Protein AF-A0A7C0UZA3-F1 (afdb_monomer)

Structure (mmCIF, N/CA/C/O backbone):
data_AF-A0A7C0UZA3-F1
#
_entry.id   AF-A0A7C0UZA3-F1
#
loop_
_atom_site.group_PDB
_atom_site.id
_atom_site.type_symbol
_atom_site.label_atom_id
_atom_site.label_alt_id
_atom_site.label_comp_id
_atom_site.label_asym_id
_atom_site.label_entity_id
_atom_site.label_seq_id
_atom_site.pdbx_PDB_ins_code
_atom_site.Cartn_x
_atom_site.Cartn_y
_atom_site.Cartn_z
_atom_site.occupancy
_atom_site.B_iso_or_equiv
_atom_site.auth_seq_id
_atom_site.auth_comp_id
_atom_site.auth_asym_id
_atom_site.auth_atom_id
_atom_site.pdbx_PDB_model_num
ATOM 1 N N . ILE A 1 1 ? 1.874 -9.473 -6.130 1.00 53.47 1 ILE A N 1
ATOM 2 C CA . ILE A 1 1 ? 1.482 -10.649 -5.320 1.00 53.47 1 ILE A CA 1
ATOM 3 C C . ILE A 1 1 ? 2.625 -11.653 -5.364 1.00 53.47 1 ILE A C 1
ATOM 5 O O . ILE A 1 1 ? 3.131 -11.903 -6.454 1.00 53.47 1 ILE A O 1
ATOM 9 N N . LYS A 1 2 ? 3.086 -12.173 -4.221 1.00 56.72 2 LYS A N 1
ATOM 10 C CA . LYS A 1 2 ? 4.100 -13.238 -4.177 1.00 56.72 2 LYS A CA 1
ATOM 11 C C . LYS A 1 2 ? 3.790 -14.227 -3.054 1.00 56.72 2 LYS A C 1
ATOM 13 O O . LYS A 1 2 ? 3.437 -13.775 -1.970 1.00 56.72 2 LYS A O 1
ATOM 18 N N . ILE A 1 3 ? 3.938 -15.521 -3.346 1.00 66.81 3 ILE A N 1
ATOM 19 C CA . ILE A 1 3 ? 3.692 -16.644 -2.428 1.00 66.81 3 ILE A CA 1
ATOM 20 C C . ILE A 1 3 ? 4.967 -16.923 -1.608 1.00 66.81 3 ILE A C 1
ATOM 22 O O . ILE A 1 3 ? 6.083 -16.814 -2.128 1.00 66.81 3 ILE A O 1
ATOM 26 N N . ALA A 1 4 ? 4.810 -17.186 -0.310 1.00 55.47 4 ALA A N 1
ATOM 27 C CA . ALA A 1 4 ? 5.821 -16.959 0.727 1.00 55.47 4 ALA A CA 1
ATOM 28 C C . ALA A 1 4 ? 7.028 -17.920 0.798 1.00 55.47 4 ALA A C 1
ATOM 30 O O . ALA A 1 4 ? 7.924 -17.673 1.609 1.00 55.47 4 ALA A O 1
ATOM 31 N N . GLU A 1 5 ? 7.125 -18.959 -0.037 1.00 52.09 5 GLU A N 1
ATOM 32 C CA . GLU A 1 5 ? 7.991 -20.118 0.252 1.00 52.09 5 GLU A CA 1
ATOM 33 C C . GLU A 1 5 ? 9.486 -19.805 0.478 1.00 52.09 5 GLU A C 1
ATOM 35 O O . GLU A 1 5 ? 10.128 -20.514 1.247 1.00 52.09 5 GLU A O 1
ATOM 40 N N . LYS A 1 6 ? 10.050 -18.714 -0.077 1.00 57.66 6 LYS A N 1
ATOM 41 C CA . LYS A 1 6 ? 11.369 -18.162 0.328 1.00 57.66 6 LYS A CA 1
ATOM 42 C C . LYS A 1 6 ? 11.451 -16.639 0.151 1.00 57.66 6 LYS A C 1
ATOM 44 O O . LYS A 1 6 ? 12.064 -16.129 -0.792 1.00 57.66 6 LYS A O 1
ATOM 49 N N . LEU A 1 7 ? 10.850 -15.882 1.068 1.00 67.38 7 LEU A N 1
ATOM 50 C CA . LEU A 1 7 ? 10.979 -14.418 1.100 1.00 67.38 7 LEU A CA 1
ATOM 51 C C . LEU A 1 7 ? 12.311 -13.992 1.731 1.00 67.38 7 LEU A C 1
ATOM 53 O O . LEU A 1 7 ? 12.457 -14.013 2.950 1.00 67.38 7 LEU A O 1
ATOM 57 N N . ASN A 1 8 ? 13.265 -13.567 0.902 1.00 76.31 8 ASN A N 1
ATOM 58 C CA . ASN A 1 8 ? 14.488 -12.907 1.364 1.00 76.31 8 ASN A CA 1
ATOM 59 C C . ASN A 1 8 ? 14.328 -11.377 1.318 1.00 76.31 8 ASN A C 1
ATOM 61 O O . ASN A 1 8 ? 13.628 -10.834 0.465 1.00 76.31 8 ASN A O 1
ATOM 65 N N . ASP A 1 9 ? 15.037 -10.679 2.190 1.00 79.12 9 ASP A N 1
ATOM 66 C CA . ASP A 1 9 ? 15.079 -9.225 2.359 1.00 79.12 9 ASP A CA 1
ATOM 67 C C . ASP A 1 9 ? 15.146 -8.44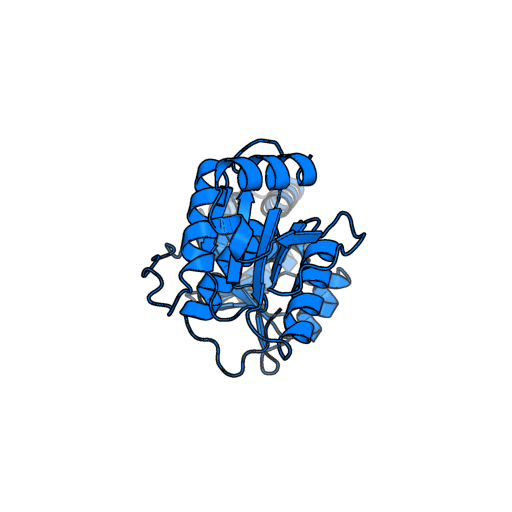9 1.049 1.00 79.12 9 ASP A C 1
ATOM 69 O O . ASP A 1 9 ? 14.410 -7.493 0.820 1.00 79.12 9 ASP A O 1
ATOM 73 N N . ARG A 1 10 ? 16.034 -8.899 0.161 1.00 78.62 10 ARG A N 1
ATOM 74 C CA . ARG A 1 10 ? 16.275 -8.267 -1.133 1.00 78.62 10 ARG A CA 1
ATOM 75 C C . ARG A 1 10 ? 15.032 -8.272 -2.017 1.00 78.62 10 ARG A C 1
ATOM 77 O O . ARG A 1 10 ? 14.777 -7.308 -2.725 1.00 78.62 10 ARG A O 1
ATOM 84 N N . LEU A 1 11 ? 14.272 -9.360 -1.983 1.00 82.19 11 LEU A N 1
ATOM 85 C CA . LEU A 1 11 ? 13.064 -9.511 -2.779 1.00 82.19 11 LEU A CA 1
ATOM 86 C C . LEU A 1 11 ? 11.942 -8.596 -2.272 1.00 82.19 11 LEU A C 1
ATOM 88 O O . LEU A 1 11 ? 11.205 -8.045 -3.083 1.00 82.19 11 LEU A O 1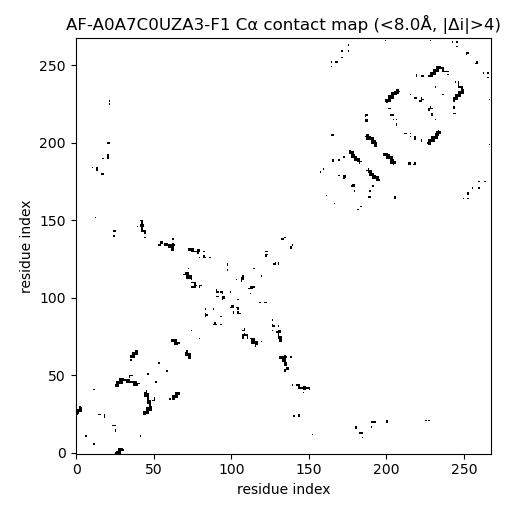
ATOM 92 N N . LEU A 1 12 ? 11.837 -8.416 -0.954 1.00 83.75 12 LEU A N 1
ATOM 93 C CA . LEU A 1 12 ? 10.883 -7.485 -0.347 1.00 83.75 12 LEU A CA 1
ATOM 94 C C . LEU A 1 12 ? 11.192 -6.042 -0.759 1.00 83.75 12 LEU A C 1
ATOM 96 O O . LEU A 1 12 ? 10.306 -5.313 -1.196 1.00 83.75 12 LEU A O 1
ATOM 100 N N . GLU A 1 13 ? 12.468 -5.661 -0.716 1.00 82.88 13 GLU A N 1
ATOM 101 C CA . GLU A 1 13 ? 12.924 -4.347 -1.174 1.00 82.88 13 GLU A CA 1
ATOM 102 C C . GLU A 1 13 ? 12.698 -4.128 -2.678 1.00 82.88 13 GLU A C 1
ATOM 104 O O . GLU A 1 13 ? 12.219 -3.069 -3.087 1.00 82.88 13 GLU A O 1
ATOM 109 N N . GLU A 1 14 ? 12.981 -5.125 -3.522 1.00 86.12 14 GLU A N 1
ATOM 110 C CA . GLU A 1 14 ? 12.675 -5.051 -4.958 1.00 86.12 14 GLU A CA 1
ATOM 111 C C . GLU A 1 14 ? 11.165 -4.907 -5.207 1.00 86.12 14 GLU A C 1
ATOM 113 O O . GLU A 1 14 ? 10.762 -4.083 -6.028 1.00 86.12 14 GLU A O 1
ATOM 118 N N . LEU A 1 15 ? 10.318 -5.622 -4.460 1.00 87.50 15 LEU A N 1
ATOM 119 C CA . LEU A 1 15 ? 8.865 -5.517 -4.586 1.00 87.50 15 LEU A CA 1
ATOM 120 C C . LEU A 1 15 ? 8.344 -4.130 -4.178 1.00 87.50 15 LEU A C 1
ATOM 122 O O . LEU A 1 15 ? 7.492 -3.580 -4.877 1.00 87.50 15 LEU A O 1
ATOM 126 N N . LYS A 1 16 ? 8.884 -3.522 -3.113 1.00 85.81 16 LYS A N 1
ATOM 127 C CA . LYS A 1 16 ? 8.581 -2.125 -2.748 1.00 85.81 16 LYS A CA 1
ATOM 128 C C . LYS A 1 16 ? 8.984 -1.153 -3.859 1.00 85.81 16 LYS A C 1
ATOM 130 O O . LYS A 1 16 ? 8.190 -0.294 -4.237 1.00 85.81 16 LYS A O 1
ATOM 135 N N . LYS A 1 17 ? 10.193 -1.306 -4.417 1.00 86.62 17 LYS A N 1
ATOM 136 C CA . LYS A 1 17 ? 10.704 -0.469 -5.521 1.00 86.62 17 LYS A CA 1
ATOM 137 C C . LYS A 1 17 ? 9.807 -0.562 -6.757 1.00 86.62 17 LYS A C 1
ATOM 139 O O . LYS A 1 17 ? 9.410 0.469 -7.295 1.00 86.62 17 LYS A O 1
ATOM 144 N N . VAL A 1 18 ? 9.440 -1.778 -7.163 1.00 89.56 18 VAL A N 1
ATOM 145 C CA . VAL A 1 18 ? 8.515 -2.027 -8.280 1.00 89.56 18 VAL A CA 1
ATOM 146 C C . VAL A 1 18 ? 7.151 -1.408 -8.009 1.00 89.56 18 VAL A C 1
ATOM 148 O O . VAL A 1 18 ? 6.635 -0.686 -8.854 1.00 89.56 18 VAL A O 1
ATOM 151 N N . SER A 1 19 ? 6.595 -1.628 -6.819 1.00 89.06 19 SER A N 1
ATOM 152 C CA . SER A 1 19 ? 5.280 -1.093 -6.454 1.00 89.06 19 SER A CA 1
ATOM 153 C C . SER A 1 19 ? 5.270 0.437 -6.470 1.00 89.06 19 SER A C 1
ATOM 155 O O . SER A 1 19 ? 4.321 1.034 -6.958 1.00 89.06 19 SER A O 1
ATOM 157 N N . ASN A 1 20 ? 6.361 1.084 -6.048 1.00 85.81 20 ASN A N 1
ATOM 158 C CA . ASN A 1 20 ? 6.512 2.537 -6.139 1.00 85.81 20 ASN A CA 1
ATOM 159 C C . ASN A 1 20 ? 6.574 3.055 -7.591 1.00 85.81 20 ASN A C 1
ATOM 161 O O . ASN A 1 20 ? 6.005 4.103 -7.903 1.00 85.81 20 ASN A O 1
ATOM 165 N N . VAL A 1 21 ? 7.260 2.337 -8.490 1.00 89.00 21 VAL A N 1
ATOM 166 C CA . VAL A 1 21 ? 7.286 2.686 -9.923 1.00 89.00 21 VAL A CA 1
ATOM 167 C C . VAL A 1 21 ? 5.900 2.528 -10.536 1.00 89.00 21 VAL A C 1
ATOM 169 O O . VAL A 1 21 ? 5.434 3.433 -11.218 1.00 89.00 21 VAL A O 1
ATOM 172 N N . LEU A 1 22 ? 5.248 1.400 -10.263 1.00 89.38 22 LEU A N 1
ATOM 173 C CA . LEU A 1 22 ? 3.964 1.019 -10.850 1.00 89.38 22 LEU A CA 1
ATOM 174 C C . LEU A 1 22 ? 2.752 1.647 -10.154 1.00 89.38 22 LEU A C 1
ATOM 176 O O . LEU A 1 22 ? 1.633 1.440 -10.602 1.00 89.38 22 LEU A O 1
ATOM 180 N N . GLU A 1 23 ? 2.973 2.398 -9.073 1.00 86.06 23 GLU A N 1
ATOM 181 C CA . GLU A 1 23 ? 1.928 2.996 -8.227 1.00 86.06 23 GLU A CA 1
ATOM 182 C C . GLU A 1 23 ? 0.965 1.959 -7.617 1.00 86.06 23 GLU A C 1
ATOM 184 O O . GLU A 1 23 ? -0.171 2.266 -7.258 1.00 86.06 23 GLU A O 1
ATOM 189 N N . GLY A 1 24 ? 1.449 0.724 -7.466 1.00 87.50 24 GLY A N 1
ATOM 190 C CA . GLY A 1 24 ? 0.705 -0.405 -6.921 1.00 87.50 24 GLY A CA 1
ATOM 191 C C . GLY A 1 24 ? 0.873 -0.583 -5.411 1.00 87.50 24 GLY A C 1
ATOM 192 O O . GLY A 1 24 ? 1.746 0.013 -4.777 1.00 87.50 24 GLY A O 1
ATOM 193 N N . LEU A 1 25 ? 0.046 -1.460 -4.840 1.00 88.94 25 LEU A N 1
ATOM 194 C CA . LEU A 1 25 ? 0.138 -1.901 -3.449 1.00 88.94 25 LEU A CA 1
ATOM 195 C C . LEU A 1 25 ? 1.136 -3.071 -3.323 1.00 88.94 25 LEU A C 1
ATOM 197 O O . LEU A 1 25 ? 0.872 -4.152 -3.861 1.00 88.94 25 LEU A O 1
ATOM 201 N N . PRO A 1 26 ? 2.270 -2.908 -2.611 1.00 88.38 26 PRO A N 1
ATOM 202 C CA . PRO A 1 26 ? 3.134 -4.036 -2.285 1.00 88.38 26 PRO A CA 1
ATOM 203 C C . PRO A 1 26 ? 2.433 -4.942 -1.263 1.00 88.38 26 PRO A C 1
ATOM 205 O O . PRO A 1 26 ? 2.208 -4.525 -0.132 1.00 88.38 26 PRO A O 1
ATOM 208 N N . LEU A 1 27 ? 2.124 -6.186 -1.639 1.00 90.44 27 LEU A N 1
ATOM 209 C CA . LEU A 1 27 ? 1.480 -7.171 -0.760 1.00 90.44 27 LEU A CA 1
ATOM 210 C C . LEU A 1 27 ? 2.069 -8.575 -0.935 1.00 90.44 27 LEU A C 1
ATOM 212 O O . LEU A 1 27 ? 2.517 -8.946 -2.031 1.00 90.44 27 LEU A O 1
ATOM 216 N N . ILE A 1 28 ? 2.040 -9.354 0.143 1.00 91.19 28 ILE A N 1
ATOM 217 C CA . ILE A 1 28 ? 2.525 -10.737 0.203 1.00 91.19 28 ILE A CA 1
ATOM 218 C C . ILE A 1 28 ? 1.352 -11.650 0.542 1.00 91.19 28 ILE A C 1
ATOM 220 O O . ILE A 1 28 ? 0.565 -11.322 1.428 1.00 91.19 28 ILE A O 1
ATOM 224 N N . ILE A 1 29 ? 1.266 -12.786 -0.156 1.00 91.81 29 ILE A N 1
ATOM 225 C CA . ILE A 1 29 ? 0.266 -13.815 0.122 1.00 91.81 29 ILE A CA 1
ATOM 226 C C . ILE A 1 29 ? 0.940 -15.029 0.747 1.00 91.81 29 ILE A C 1
ATOM 228 O O . ILE A 1 29 ? 1.934 -15.535 0.224 1.00 91.81 29 ILE A O 1
ATOM 232 N N . GLU A 1 30 ? 0.404 -15.483 1.872 1.00 89.94 30 GLU A N 1
ATOM 233 C CA . GLU A 1 30 ? 0.891 -16.649 2.606 1.00 89.94 30 GLU A CA 1
ATOM 234 C C . GLU A 1 30 ? -0.298 -17.512 3.037 1.00 89.94 30 GLU A C 1
ATOM 236 O O . GLU A 1 30 ? -1.265 -17.005 3.597 1.00 89.94 30 GLU A O 1
ATOM 241 N N . GLU A 1 31 ? -0.255 -18.807 2.719 1.00 86.62 31 GLU A N 1
ATOM 242 C CA . GLU A 1 31 ? -1.416 -19.700 2.850 1.00 86.62 31 GLU A CA 1
ATOM 243 C C . GLU A 1 31 ? -1.762 -20.021 4.310 1.00 86.62 31 GLU A C 1
ATOM 245 O O . GLU A 1 31 ? -2.936 -20.100 4.655 1.00 86.62 31 GLU A O 1
ATOM 250 N N . ASN A 1 32 ? -0.753 -20.137 5.178 1.00 86.31 32 ASN A N 1
ATOM 251 C CA . ASN A 1 32 ? -0.905 -20.581 6.569 1.00 86.31 32 ASN A CA 1
ATOM 252 C C . ASN A 1 32 ? -1.148 -19.433 7.568 1.00 86.31 32 ASN A C 1
ATOM 254 O O . ASN A 1 32 ? -0.810 -19.562 8.744 1.00 86.31 32 ASN A O 1
ATOM 258 N N . LEU A 1 33 ? -1.673 -18.293 7.111 1.00 90.19 33 LEU A N 1
ATOM 259 C CA . LEU A 1 33 ? -2.040 -17.177 7.987 1.00 90.19 33 LEU A CA 1
ATOM 260 C C . LEU A 1 33 ? -3.514 -17.244 8.377 1.00 90.19 33 LEU A C 1
ATOM 262 O O . LEU A 1 33 ? -4.346 -17.708 7.594 1.00 90.19 33 LEU A O 1
ATOM 266 N N . GLU A 1 34 ? -3.830 -16.732 9.565 1.00 91.75 34 GLU A N 1
ATOM 267 C CA . GLU A 1 34 ? -5.212 -16.573 10.014 1.00 91.75 34 GLU A CA 1
ATOM 268 C C . GLU A 1 34 ? -5.989 -15.655 9.058 1.00 91.75 34 GLU A C 1
ATOM 270 O O . GLU A 1 34 ? -5.459 -14.672 8.533 1.00 91.75 34 GLU A O 1
ATOM 275 N N . GLU A 1 35 ? -7.246 -16.014 8.795 1.00 93.25 35 GLU A N 1
ATOM 276 C CA . GLU A 1 35 ? -8.157 -15.188 8.003 1.00 93.25 35 GLU A CA 1
ATOM 277 C C . GLU A 1 35 ? -8.468 -13.877 8.733 1.00 93.25 35 GLU A C 1
ATOM 279 O O . GLU A 1 35 ? -8.504 -13.829 9.958 1.00 93.25 35 GLU A O 1
ATOM 284 N N . ASP A 1 36 ? -8.681 -12.811 7.962 1.00 93.62 36 ASP A N 1
ATOM 285 C CA . ASP A 1 36 ? -9.109 -11.483 8.423 1.00 93.62 36 ASP A CA 1
ATOM 286 C C . ASP A 1 36 ? -8.068 -10.713 9.255 1.00 93.62 36 ASP A C 1
ATOM 288 O O . ASP A 1 36 ? -8.322 -9.592 9.695 1.00 93.62 36 ASP A O 1
ATOM 292 N N . ILE A 1 37 ? -6.855 -11.260 9.403 1.00 94.69 37 ILE A N 1
ATOM 293 C CA . ILE A 1 37 ? -5.745 -10.626 10.119 1.00 94.69 37 ILE A CA 1
ATOM 294 C C . ILE A 1 37 ? -4.607 -10.278 9.159 1.00 94.69 37 ILE A C 1
ATOM 296 O O . ILE A 1 37 ? -4.049 -11.126 8.461 1.00 94.69 37 ILE A O 1
ATOM 300 N N . ILE A 1 38 ? -4.202 -9.007 9.173 1.00 94.94 38 ILE A N 1
ATOM 301 C CA . ILE A 1 38 ? -3.080 -8.505 8.379 1.00 94.94 38 ILE A CA 1
ATOM 302 C C . ILE A 1 38 ? -1.790 -8.537 9.199 1.00 94.94 38 ILE A C 1
ATOM 304 O O . ILE A 1 38 ? -1.605 -7.816 10.180 1.00 94.94 38 ILE A O 1
ATOM 308 N N . TYR A 1 39 ? -0.836 -9.341 8.760 1.00 91.69 39 TYR A N 1
ATOM 309 C CA . TYR A 1 39 ? 0.498 -9.399 9.337 1.00 91.69 39 TYR A CA 1
ATOM 310 C C . TYR A 1 39 ? 1.400 -8.359 8.666 1.00 91.69 39 TYR A C 1
ATOM 312 O O . TYR A 1 39 ? 1.125 -7.865 7.572 1.00 91.69 39 TYR A O 1
ATOM 320 N N . SER A 1 40 ? 2.512 -8.020 9.315 1.00 86.50 40 SER A N 1
ATOM 321 C CA . SER A 1 40 ? 3.515 -7.118 8.751 1.00 86.50 40 SER A CA 1
ATOM 322 C C . SER A 1 40 ? 4.861 -7.815 8.659 1.00 86.50 40 SER A C 1
ATOM 324 O O . SER A 1 40 ? 5.383 -8.325 9.652 1.00 86.50 40 SER A O 1
ATOM 326 N N . LYS A 1 41 ? 5.456 -7.798 7.467 1.00 83.88 41 LYS A N 1
ATOM 327 C CA . LYS A 1 41 ? 6.822 -8.265 7.237 1.00 83.88 41 LYS A CA 1
ATOM 328 C C . LYS A 1 41 ? 7.602 -7.175 6.535 1.00 83.88 41 LYS A C 1
ATOM 330 O O . LYS A 1 41 ? 7.384 -6.891 5.361 1.00 83.88 41 LYS A O 1
ATOM 335 N N . ARG A 1 42 ? 8.532 -6.571 7.269 1.00 79.12 42 ARG A N 1
ATOM 336 C CA . ARG A 1 42 ? 9.366 -5.466 6.793 1.00 79.12 42 ARG A CA 1
ATOM 337 C C . ARG A 1 42 ? 8.575 -4.321 6.163 1.00 79.12 42 ARG A C 1
ATOM 339 O O . ARG A 1 42 ? 8.814 -3.938 5.014 1.00 79.12 42 ARG A O 1
ATOM 346 N N . GLY A 1 43 ? 7.578 -3.824 6.880 1.00 79.75 43 GLY A N 1
ATOM 347 C CA . GLY A 1 43 ? 6.768 -2.707 6.408 1.00 79.75 43 GLY A CA 1
ATOM 348 C C . GLY A 1 43 ? 5.731 -3.069 5.335 1.00 79.75 43 GLY A C 1
ATOM 349 O O . GLY A 1 43 ? 5.040 -2.176 4.854 1.00 79.75 43 GLY A O 1
ATOM 350 N N . MET A 1 44 ? 5.617 -4.345 4.941 1.00 86.31 44 MET A N 1
ATOM 351 C CA . MET A 1 44 ? 4.657 -4.814 3.938 1.00 86.31 44 MET A CA 1
ATOM 352 C C . MET A 1 44 ? 3.527 -5.635 4.566 1.00 86.31 44 MET A C 1
ATOM 354 O O . MET A 1 44 ? 3.823 -6.490 5.408 1.00 86.31 44 MET A O 1
ATOM 358 N N . PRO A 1 45 ? 2.269 -5.440 4.128 1.00 91.31 45 PRO A N 1
ATOM 359 C CA . PRO A 1 45 ? 1.158 -6.288 4.532 1.00 91.31 45 PRO A CA 1
ATOM 360 C C . PRO A 1 45 ? 1.342 -7.715 3.997 1.00 91.31 45 PRO A C 1
ATOM 362 O O . PRO A 1 45 ? 1.650 -7.928 2.817 1.00 91.31 45 PRO A O 1
ATOM 365 N N . VAL A 1 46 ? 1.143 -8.683 4.885 1.00 92.38 46 VAL A N 1
ATOM 366 C CA . VAL A 1 46 ? 1.104 -10.118 4.600 1.00 92.38 46 VAL A CA 1
ATOM 367 C C . VAL A 1 46 ? -0.258 -10.635 5.032 1.00 92.38 46 VAL A C 1
ATOM 369 O O . VAL A 1 46 ? -0.675 -10.392 6.161 1.00 92.38 46 VAL A O 1
ATOM 372 N N . LEU A 1 47 ? -0.957 -11.314 4.135 1.00 94.62 47 LEU A N 1
ATOM 373 C CA . LEU A 1 47 ? -2.286 -11.857 4.393 1.00 94.62 47 LEU A CA 1
ATOM 374 C C . LEU A 1 47 ? -2.491 -13.142 3.590 1.00 94.62 47 LEU A C 1
ATOM 376 O O . LEU A 1 47 ? -1.731 -13.422 2.665 1.00 94.62 47 LEU A O 1
ATOM 380 N N . ASN A 1 48 ? -3.502 -13.934 3.926 1.00 94.25 48 ASN A N 1
ATOM 381 C CA . ASN A 1 48 ? -3.863 -15.087 3.105 1.00 94.25 48 ASN A CA 1
ATOM 382 C C . ASN A 1 48 ? -4.748 -14.683 1.912 1.00 94.25 48 ASN A C 1
ATOM 384 O O . ASN A 1 48 ? -5.246 -13.557 1.826 1.00 94.25 48 ASN A O 1
ATOM 388 N N . ILE A 1 49 ? -4.937 -15.610 0.969 1.00 94.31 49 ILE A N 1
ATOM 389 C CA . ILE A 1 49 ? -5.705 -15.344 -0.255 1.00 94.31 49 ILE A CA 1
ATOM 390 C C . ILE A 1 49 ? -7.173 -15.007 0.035 1.00 94.31 49 ILE A C 1
ATOM 392 O O . ILE A 1 49 ? -7.713 -14.091 -0.575 1.00 94.31 49 ILE A O 1
ATOM 396 N N . LYS A 1 50 ? -7.791 -15.663 1.023 1.00 95.44 50 LYS A N 1
ATOM 397 C CA . LYS A 1 50 ? -9.191 -15.423 1.401 1.00 95.44 50 LYS A CA 1
ATOM 398 C C . LYS A 1 50 ? -9.402 -14.010 1.942 1.00 95.44 50 LYS A C 1
ATOM 400 O O . LYS A 1 50 ? -10.357 -13.343 1.571 1.00 95.44 50 LYS A O 1
ATOM 405 N N . THR A 1 51 ? -8.470 -13.512 2.750 1.00 95.56 51 THR A N 1
ATOM 406 C CA . THR A 1 51 ? -8.504 -12.133 3.260 1.00 95.56 51 THR A CA 1
ATOM 407 C C . THR A 1 51 ? -8.370 -11.125 2.118 1.00 95.56 51 THR A C 1
ATOM 409 O O . THR A 1 51 ? -9.021 -10.083 2.132 1.00 95.56 51 THR A O 1
ATOM 412 N N . LEU A 1 52 ? -7.570 -11.438 1.088 1.00 95.38 52 LEU A N 1
ATOM 413 C CA . LEU A 1 52 ? -7.465 -10.592 -0.103 1.00 95.38 52 LEU A CA 1
ATOM 414 C C . LEU A 1 52 ? -8.782 -10.581 -0.887 1.00 95.38 52 LEU A C 1
ATOM 416 O O . LEU A 1 52 ? -9.205 -9.521 -1.336 1.00 95.38 52 LEU A O 1
ATOM 420 N N . GLU A 1 53 ? -9.429 -11.736 -1.049 1.00 95.44 53 GLU A N 1
ATOM 421 C CA . GLU A 1 53 ? -10.732 -11.836 -1.715 1.00 95.44 53 GLU A CA 1
ATOM 422 C C . GLU A 1 53 ? -11.801 -11.011 -0.995 1.00 95.44 53 GLU A C 1
ATOM 424 O O . GLU A 1 53 ? -12.520 -10.260 -1.650 1.00 95.44 53 GLU A O 1
ATOM 429 N N . LYS A 1 54 ? -11.865 -11.095 0.337 1.00 95.81 54 LYS A N 1
ATOM 430 C CA . LYS A 1 54 ? -12.777 -10.288 1.161 1.00 95.81 54 LYS A CA 1
ATOM 431 C C . LYS A 1 54 ? -12.504 -8.789 1.005 1.00 95.81 54 LYS A C 1
ATOM 433 O O . LYS A 1 54 ? -13.431 -8.016 0.790 1.00 95.81 54 LYS A O 1
ATOM 438 N N . ALA A 1 55 ? -11.229 -8.386 1.005 1.00 95.25 55 ALA A N 1
ATOM 439 C CA . ALA A 1 55 ? -10.827 -6.994 0.781 1.00 95.25 55 ALA A CA 1
ATOM 440 C C . ALA A 1 55 ? -11.170 -6.480 -0.630 1.00 95.25 55 ALA A C 1
ATOM 442 O O . ALA A 1 55 ? -11.467 -5.301 -0.796 1.00 95.25 55 ALA A O 1
ATOM 443 N N . LEU A 1 56 ? -11.110 -7.344 -1.651 1.00 94.56 56 LEU A N 1
ATOM 444 C CA . LEU A 1 56 ? -11.496 -7.014 -3.030 1.00 94.56 56 LEU A CA 1
ATOM 445 C C . LEU A 1 56 ? -13.013 -6.914 -3.211 1.00 94.56 56 LEU A C 1
ATOM 447 O O . LEU A 1 56 ? -13.470 -6.170 -4.073 1.00 94.56 56 LEU A O 1
ATOM 451 N N . LYS A 1 57 ? -13.776 -7.682 -2.429 1.00 95.62 57 LYS A N 1
ATOM 452 C CA . LYS A 1 57 ? -15.243 -7.638 -2.395 1.00 95.62 57 LYS A CA 1
ATOM 453 C C . LYS A 1 57 ? -15.792 -6.523 -1.505 1.00 95.62 57 LYS A C 1
ATOM 455 O O . LYS A 1 57 ? -17.004 -6.346 -1.486 1.00 95.62 57 LYS A O 1
ATOM 460 N N . GLU A 1 58 ? -14.917 -5.818 -0.786 1.00 91.19 58 GLU A N 1
ATOM 461 C CA . GLU A 1 58 ? -15.285 -4.801 0.203 1.00 91.19 58 GLU A CA 1
ATOM 462 C C . GLU A 1 58 ? -16.296 -5.348 1.223 1.00 91.19 58 GLU A C 1
ATOM 464 O O . GLU A 1 58 ? -17.292 -4.706 1.552 1.00 91.19 58 GLU A O 1
ATOM 469 N N . GLU A 1 59 ? -16.053 -6.573 1.705 1.00 92.69 59 GLU A N 1
ATOM 470 C CA . GLU A 1 59 ? -16.860 -7.146 2.782 1.00 92.69 59 GLU A CA 1
ATOM 471 C C . GLU A 1 59 ? -16.773 -6.268 4.037 1.00 92.69 59 GLU A C 1
ATOM 473 O O . GLU A 1 59 ? -15.723 -5.697 4.346 1.00 92.69 59 GLU A O 1
ATOM 478 N N . ASP A 1 60 ? -17.883 -6.173 4.771 1.00 92.69 60 ASP A N 1
ATOM 479 C CA . ASP A 1 60 ? -18.013 -5.313 5.947 1.00 92.69 60 ASP A CA 1
ATOM 480 C C . ASP A 1 60 ? -17.271 -5.898 7.162 1.00 92.69 60 ASP A C 1
ATOM 482 O O . ASP A 1 60 ? -17.857 -6.402 8.119 1.00 92.69 60 ASP A O 1
ATOM 486 N N . LEU A 1 61 ? -15.942 -5.879 7.088 1.00 93.75 61 LEU A N 1
ATOM 487 C CA . LEU A 1 61 ? -15.031 -6.421 8.087 1.00 93.75 61 LEU A CA 1
ATOM 488 C C . LEU A 1 61 ? -14.108 -5.315 8.592 1.00 93.75 61 LEU A C 1
ATOM 490 O O . LEU A 1 61 ? -13.624 -4.510 7.796 1.00 93.75 61 LEU A O 1
ATOM 494 N N . PRO A 1 62 ? -13.811 -5.253 9.898 1.00 95.75 62 PRO A N 1
ATOM 495 C CA . PRO A 1 62 ? -12.834 -4.304 10.405 1.00 95.75 62 PRO A CA 1
ATOM 496 C C . PRO A 1 62 ? -11.420 -4.677 9.934 1.00 95.75 62 PRO A C 1
ATOM 498 O O . PRO A 1 62 ? -11.062 -5.849 9.826 1.00 95.75 62 PRO A O 1
ATOM 501 N N . LEU A 1 63 ? -10.572 -3.677 9.704 1.00 96.62 63 LEU A N 1
ATOM 502 C CA . LEU A 1 63 ? -9.163 -3.885 9.387 1.00 96.62 63 LEU A CA 1
ATOM 503 C C . LEU A 1 63 ? -8.385 -4.255 10.660 1.00 96.62 63 LEU A C 1
ATOM 505 O O . LEU A 1 63 ? -8.011 -3.391 11.462 1.00 96.62 63 LEU A O 1
ATOM 509 N N . ILE A 1 64 ? -8.103 -5.546 10.824 1.00 96.25 64 ILE A N 1
ATOM 510 C CA . ILE A 1 64 ? -7.322 -6.094 11.939 1.00 96.25 64 ILE A CA 1
ATOM 511 C C . ILE A 1 64 ? -5.882 -6.331 11.486 1.00 96.25 64 ILE A C 1
ATOM 513 O O . ILE A 1 64 ? -5.637 -6.869 10.409 1.00 96.25 64 ILE A O 1
ATOM 517 N N . TYR A 1 65 ? -4.900 -5.940 12.299 1.00 94.69 65 TYR A N 1
ATOM 518 C CA . TYR A 1 65 ? -3.493 -6.145 11.969 1.00 94.69 65 TYR A CA 1
ATOM 519 C C . TYR A 1 65 ? -2.602 -6.416 13.183 1.00 94.69 65 TYR A C 1
ATOM 521 O O . TYR A 1 65 ? -2.887 -6.016 14.313 1.00 94.69 65 TYR A O 1
ATOM 529 N N . ILE A 1 66 ? -1.465 -7.066 12.937 1.00 91.69 66 ILE A N 1
ATOM 530 C CA . ILE A 1 66 ? -0.448 -7.358 13.951 1.00 91.69 66 ILE A CA 1
ATOM 531 C C . ILE A 1 66 ? 0.692 -6.345 13.868 1.00 91.69 66 ILE A C 1
ATOM 533 O O . ILE A 1 66 ? 1.260 -6.074 12.809 1.00 91.69 66 ILE A O 1
ATOM 537 N N . SER A 1 67 ? 1.066 -5.803 15.025 1.00 86.00 67 SER A N 1
ATOM 538 C CA . SER A 1 67 ? 2.206 -4.899 15.181 1.00 86.00 67 SER A CA 1
ATOM 539 C C . SER A 1 67 ? 2.975 -5.228 16.463 1.00 86.00 67 SER A C 1
ATOM 541 O O . SER A 1 67 ? 2.555 -6.053 17.275 1.00 86.00 67 SER A O 1
ATOM 543 N N . LYS A 1 68 ? 4.123 -4.571 16.672 1.00 78.56 68 LYS A N 1
ATOM 544 C CA . LYS A 1 68 ? 4.882 -4.664 17.928 1.00 78.56 68 LYS A CA 1
ATOM 545 C C . LYS A 1 68 ? 3.936 -4.361 19.103 1.00 78.56 68 LYS A C 1
ATOM 547 O O . LYS A 1 68 ? 3.410 -3.253 19.191 1.00 78.56 68 LYS A O 1
ATOM 552 N N . GLY A 1 69 ? 3.697 -5.349 19.964 1.00 79.62 69 GLY A N 1
ATOM 553 C CA . GLY A 1 69 ? 2.815 -5.235 21.133 1.00 79.62 69 GLY A CA 1
ATOM 554 C C . GLY A 1 69 ? 1.458 -5.942 21.029 1.00 79.62 69 GLY A C 1
ATOM 555 O O . GLY A 1 69 ? 0.746 -5.951 22.026 1.00 79.62 69 GLY A O 1
ATOM 556 N N . GLY A 1 70 ? 1.107 -6.553 19.890 1.00 89.81 70 GLY A N 1
ATOM 557 C CA . GLY A 1 70 ? -0.064 -7.434 19.791 1.00 89.81 70 GLY A CA 1
ATOM 558 C C . GLY A 1 70 ? -0.921 -7.228 18.542 1.00 89.81 70 GLY A C 1
ATOM 559 O O . GLY A 1 70 ? -0.449 -6.723 17.519 1.00 89.81 70 GLY A O 1
ATOM 560 N N . VAL A 1 71 ? -2.183 -7.650 18.652 1.00 93.75 71 VAL A N 1
ATOM 561 C CA . VAL A 1 71 ? -3.210 -7.530 17.610 1.00 93.75 71 VAL A CA 1
ATOM 562 C C . VAL A 1 71 ? -4.026 -6.260 17.839 1.00 93.75 71 VAL A C 1
ATOM 564 O O . VAL A 1 71 ? -4.491 -6.002 18.955 1.00 93.75 71 VAL A O 1
ATOM 567 N N . TYR A 1 72 ? -4.197 -5.482 16.776 1.00 95.06 72 TYR A N 1
ATOM 568 C CA . TYR A 1 72 ? -4.877 -4.197 16.794 1.00 95.06 72 TYR A CA 1
ATOM 569 C C . TYR A 1 72 ? -5.998 -4.154 15.761 1.00 95.06 72 TYR A C 1
ATOM 571 O O . TYR A 1 72 ? -5.876 -4.727 14.682 1.00 95.06 72 TYR A O 1
ATOM 579 N N . VAL A 1 73 ? -7.056 -3.419 16.080 1.00 96.88 73 VAL A N 1
ATOM 580 C CA . VAL A 1 73 ? -8.126 -3.051 15.154 1.00 96.88 73 VAL A CA 1
ATOM 581 C C . VAL A 1 73 ? -7.916 -1.595 14.762 1.00 96.88 73 VAL A C 1
ATOM 583 O O . VAL A 1 73 ? -7.784 -0.722 15.630 1.00 96.88 73 VAL A O 1
ATOM 586 N N . LYS A 1 74 ? -7.827 -1.331 13.457 1.00 96.25 74 LYS A N 1
ATOM 587 C CA . LYS A 1 74 ? -7.599 0.014 12.930 1.00 96.25 74 LYS A CA 1
ATOM 588 C C . LYS A 1 74 ? -8.809 0.894 13.242 1.00 96.25 74 LYS A C 1
ATOM 590 O O . LYS A 1 74 ? -9.932 0.579 12.864 1.00 96.25 74 LYS A O 1
ATOM 595 N N . ILE A 1 75 ? -8.563 2.023 13.898 1.00 97.25 75 ILE A N 1
ATOM 596 C CA . ILE A 1 75 ? -9.602 3.025 14.164 1.00 97.25 75 ILE A CA 1
ATOM 597 C C . ILE A 1 75 ? -9.681 3.982 12.978 1.00 97.25 75 ILE A C 1
ATOM 599 O O . ILE A 1 75 ? -8.635 4.412 12.466 1.00 97.25 75 ILE A O 1
ATOM 603 N N . ASN A 1 76 ? -10.905 4.333 12.585 1.00 97.19 76 ASN A N 1
ATOM 604 C CA . ASN A 1 76 ? -11.181 5.458 11.708 1.00 97.19 76 ASN A CA 1
ATOM 605 C C . ASN A 1 76 ? -11.259 6.738 12.569 1.00 97.19 76 ASN A C 1
ATOM 607 O O . ASN A 1 76 ? -12.205 6.899 13.343 1.00 97.19 76 ASN A O 1
ATOM 611 N N . PRO A 1 77 ? -10.271 7.650 12.486 1.00 96.62 77 PRO A N 1
ATOM 612 C CA . PRO A 1 77 ? -10.182 8.786 13.408 1.00 96.62 77 PRO A CA 1
ATOM 613 C C . PRO A 1 77 ? -11.354 9.760 13.269 1.00 96.62 77 PRO A C 1
ATOM 615 O O . PRO A 1 77 ? -11.810 10.333 14.257 1.00 96.62 77 PRO A O 1
ATOM 618 N N . GLN A 1 78 ? -11.853 9.912 12.040 1.00 96.94 78 GLN A N 1
ATOM 619 C CA . GLN A 1 78 ? -12.965 10.795 11.721 1.00 96.94 78 GLN A CA 1
ATOM 620 C C . GLN A 1 78 ? -14.265 10.257 12.328 1.00 96.94 78 GLN A C 1
ATOM 622 O O . GLN A 1 78 ? -14.911 10.960 13.100 1.00 96.94 78 GLN A O 1
ATOM 627 N N . ARG A 1 79 ? -14.586 8.981 12.079 1.00 97.50 79 ARG A N 1
ATOM 628 C CA . ARG A 1 79 ? -15.771 8.317 12.646 1.00 97.50 79 ARG A CA 1
ATOM 629 C C . ARG A 1 79 ? -15.726 8.246 14.166 1.00 97.50 79 ARG A C 1
ATOM 631 O O . ARG A 1 79 ? -16.725 8.501 14.828 1.00 97.50 79 ARG A O 1
ATOM 638 N N . PHE A 1 80 ? -14.553 7.967 14.735 1.00 97.81 80 PHE A N 1
ATOM 639 C CA . PHE A 1 80 ? -14.352 7.988 16.182 1.00 97.81 80 PHE A CA 1
ATOM 640 C C . PHE A 1 80 ? -14.718 9.350 16.785 1.00 97.81 80 PHE A C 1
ATOM 642 O O . PHE A 1 80 ? -15.414 9.411 17.800 1.00 97.81 80 PHE A O 1
ATOM 649 N N . LYS A 1 81 ? -14.254 10.442 16.161 1.00 97.44 81 LYS A N 1
ATOM 650 C CA . LYS A 1 81 ? -14.562 11.806 16.597 1.00 97.44 81 LYS A CA 1
ATOM 651 C C . LYS A 1 81 ? -16.054 12.100 16.502 1.00 97.44 81 LYS A C 1
ATOM 653 O O . LYS A 1 81 ? -16.638 12.557 17.480 1.00 97.44 81 LYS A O 1
ATOM 658 N N . GLU A 1 82 ? -16.645 11.814 15.344 1.00 97.56 82 GLU A N 1
ATOM 659 C CA . GLU A 1 82 ? -18.066 12.029 15.065 1.00 97.56 82 GLU A CA 1
ATOM 660 C C . GLU A 1 82 ? -18.931 11.310 16.101 1.00 97.56 82 GLU A C 1
ATOM 662 O O . GLU A 1 82 ? -19.705 11.956 16.801 1.00 97.56 82 GLU A O 1
ATOM 667 N N . LYS A 1 83 ? -18.715 10.007 16.316 1.00 97.38 83 LYS A N 1
ATOM 668 C CA . LYS A 1 83 ? -19.489 9.226 17.291 1.00 97.38 83 LYS A CA 1
ATOM 669 C C . LYS A 1 83 ? -19.316 9.688 18.725 1.00 97.38 83 LYS A C 1
ATOM 671 O O . LYS A 1 83 ? -20.277 9.710 19.494 1.00 97.38 83 LYS A O 1
ATOM 676 N N . ARG A 1 84 ? -18.099 10.080 19.102 1.00 96.69 84 ARG A N 1
ATOM 677 C CA . ARG A 1 84 ? -17.837 10.649 20.426 1.00 96.69 84 ARG A CA 1
ATOM 678 C C . ARG A 1 84 ? -18.651 11.931 20.642 1.00 96.69 84 ARG A C 1
ATOM 680 O O . ARG A 1 84 ? -19.210 12.110 21.722 1.00 96.69 84 ARG A O 1
ATOM 687 N N . GLU A 1 85 ? -18.681 12.818 19.649 1.00 96.38 85 GLU A N 1
ATOM 688 C CA . GLU A 1 85 ? -19.386 14.104 19.712 1.00 96.38 85 GLU A CA 1
ATOM 689 C C . GLU A 1 85 ? -20.907 13.934 19.644 1.00 96.38 85 GLU A C 1
ATOM 691 O O . GLU A 1 85 ? -21.609 14.553 20.441 1.00 96.38 85 GLU A O 1
ATOM 696 N N . GLU A 1 86 ? -21.407 13.039 18.788 1.00 96.62 86 GLU A N 1
ATOM 697 C CA . GLU A 1 86 ? -22.827 12.663 18.697 1.00 96.62 86 GLU A CA 1
ATOM 698 C C . GLU A 1 86 ? -23.383 12.175 20.041 1.00 96.62 86 GLU A C 1
ATOM 700 O O . GLU A 1 86 ? -24.496 12.530 20.426 1.00 96.62 86 GLU A O 1
ATOM 705 N N . LEU A 1 87 ? -22.595 11.394 20.783 1.00 94.75 87 LEU A N 1
ATOM 706 C CA . LEU A 1 87 ? -22.972 10.862 22.096 1.00 94.75 87 LEU A CA 1
ATOM 707 C C . LEU A 1 87 ? -22.646 11.814 23.260 1.00 94.75 87 LEU A C 1
ATOM 709 O O . LEU A 1 87 ? -22.863 11.464 24.420 1.00 94.75 87 LEU A O 1
ATOM 713 N N . GLY A 1 88 ? -22.123 13.011 22.973 1.00 95.94 88 GLY A N 1
ATOM 714 C CA . GLY A 1 88 ? -21.832 14.041 23.973 1.00 95.94 88 GLY A CA 1
ATOM 715 C C . GLY A 1 88 ? -20.654 13.726 24.900 1.00 95.94 88 GLY A C 1
ATOM 716 O O . GLY A 1 88 ? -20.502 14.374 25.935 1.00 95.94 88 GLY A O 1
ATOM 717 N N . TYR A 1 89 ? -19.801 12.755 24.558 1.00 96.25 89 TYR A N 1
ATOM 718 C CA . TYR A 1 89 ? -18.675 12.379 25.407 1.00 96.25 89 TYR A CA 1
ATOM 719 C C . TYR A 1 89 ? -17.500 13.347 25.267 1.00 96.25 89 TYR A C 1
ATOM 721 O O . TYR A 1 89 ? -16.975 13.608 24.178 1.00 96.25 89 TYR A O 1
ATOM 729 N N . SER A 1 90 ? -16.981 13.807 26.408 1.00 97.06 90 SER A N 1
ATOM 730 C CA . SER A 1 90 ? -15.653 14.425 26.422 1.00 97.06 90 SER A CA 1
ATOM 731 C C . SER A 1 90 ? -14.570 13.370 26.155 1.00 97.06 90 SER A C 1
ATOM 733 O O . SER A 1 90 ? -14.722 12.195 26.497 1.00 97.06 90 SER A O 1
ATOM 735 N N . ILE A 1 91 ? -13.422 13.781 25.604 1.00 96.31 91 ILE A N 1
ATOM 736 C CA . ILE A 1 91 ? -12.302 12.854 25.359 1.00 96.31 91 ILE A CA 1
ATOM 737 C C . ILE A 1 91 ? -11.819 12.169 26.650 1.00 96.31 91 ILE A C 1
ATOM 739 O O . ILE A 1 91 ? -11.408 11.010 26.640 1.00 96.31 91 ILE A O 1
ATOM 743 N N . GLY A 1 92 ? -11.887 12.883 27.779 1.00 96.81 92 GLY A N 1
ATOM 744 C CA . GLY A 1 92 ? -11.500 12.369 29.089 1.00 96.81 92 GLY A CA 1
ATOM 745 C C . GLY A 1 92 ? -12.502 11.367 29.652 1.00 96.81 92 GLY A C 1
ATOM 746 O O . GLY A 1 92 ? -12.090 10.351 30.208 1.00 96.81 92 GLY A O 1
ATOM 747 N N . GLU A 1 93 ? -13.794 11.632 29.476 1.00 96.88 93 GLU A N 1
ATOM 748 C CA . GLU A 1 93 ? -14.860 10.715 29.873 1.00 96.88 93 GLU A CA 1
ATOM 749 C C . GLU A 1 93 ? -14.805 9.417 29.064 1.00 96.88 93 GLU A C 1
ATOM 751 O O . GLU A 1 93 ? -14.835 8.331 29.644 1.00 96.88 93 GLU A O 1
ATOM 756 N N . LEU A 1 94 ? -14.641 9.515 27.741 1.00 96.50 94 LEU A N 1
ATOM 757 C CA . LEU A 1 94 ? -14.507 8.339 26.886 1.00 96.50 94 LEU A CA 1
ATOM 758 C C . LEU A 1 94 ? -13.263 7.518 27.263 1.00 96.50 94 LEU A C 1
ATOM 760 O O . LEU A 1 94 ? -13.347 6.298 27.389 1.00 96.50 94 LEU A O 1
ATOM 764 N N . ALA A 1 95 ? -12.125 8.174 27.521 1.00 97.38 95 ALA A N 1
ATOM 765 C CA . ALA A 1 95 ? -10.913 7.499 27.987 1.00 97.38 95 ALA A CA 1
ATOM 766 C C . ALA A 1 95 ? -11.151 6.715 29.291 1.00 97.38 95 ALA A C 1
ATOM 768 O O . ALA A 1 95 ? -10.742 5.557 29.397 1.00 97.38 95 ALA A O 1
ATOM 769 N N . TYR A 1 96 ? -11.859 7.319 30.252 1.00 97.25 96 TYR A N 1
ATOM 770 C CA . TYR A 1 96 ? -12.231 6.668 31.507 1.00 97.25 96 TYR A CA 1
ATOM 771 C C . TYR A 1 96 ? -13.137 5.451 31.274 1.00 97.25 96 TYR A C 1
ATOM 773 O O . TYR A 1 96 ? -12.819 4.364 31.754 1.00 97.25 96 TYR A O 1
ATOM 781 N N . LYS A 1 97 ? -14.207 5.592 30.476 1.00 96.06 97 LYS A N 1
ATOM 782 C CA . LYS A 1 97 ? -15.139 4.493 30.147 1.00 96.06 97 LYS A CA 1
ATOM 783 C C . LYS A 1 97 ? -14.445 3.323 29.440 1.00 96.06 97 LYS A C 1
ATOM 785 O O . LYS A 1 97 ? -14.737 2.162 29.721 1.00 96.06 97 LYS A O 1
ATOM 790 N N . LEU A 1 98 ? -13.493 3.610 28.554 1.00 96.06 98 LEU A N 1
ATOM 791 C CA . LEU A 1 98 ? -12.704 2.590 27.856 1.00 96.06 98 LEU A CA 1
ATOM 792 C C . LEU A 1 98 ? -11.650 1.929 28.760 1.00 96.06 98 LEU A C 1
ATOM 794 O O . LEU A 1 98 ? -11.229 0.795 28.504 1.00 96.06 98 LEU A O 1
ATOM 798 N N . GLY A 1 99 ? -11.243 2.601 29.839 1.00 96.19 99 GLY A N 1
ATOM 799 C CA . GLY A 1 99 ? -10.128 2.182 30.685 1.00 96.19 99 GLY A CA 1
ATOM 800 C C . GLY A 1 99 ? -8.775 2.393 30.004 1.00 96.19 99 GLY A C 1
ATOM 801 O O . GLY A 1 99 ? -7.874 1.572 30.154 1.00 96.19 99 GLY A O 1
ATOM 802 N N . VAL A 1 100 ? -8.640 3.468 29.222 1.00 96.81 100 VAL A N 1
ATOM 803 C CA . VAL A 1 100 ? -7.392 3.859 28.551 1.00 96.81 100 VAL A CA 1
ATOM 804 C C . VAL A 1 100 ? -6.917 5.222 29.050 1.00 96.81 100 VAL A C 1
ATOM 806 O O . VAL A 1 100 ? -7.665 6.000 29.638 1.00 96.81 100 VAL A O 1
ATOM 809 N N . SER A 1 101 ? -5.649 5.551 28.805 1.00 97.44 101 SER A N 1
ATOM 810 C CA . SER A 1 101 ? -5.149 6.898 29.110 1.00 97.44 101 SER A CA 1
ATOM 811 C C . SER A 1 101 ? -5.824 7.958 28.226 1.00 97.44 101 SER A C 1
ATOM 813 O O . SER A 1 101 ? -6.124 7.693 27.061 1.00 97.44 101 SER A O 1
ATOM 815 N N . ARG A 1 102 ? -5.966 9.199 28.720 1.00 96.56 102 ARG A N 1
ATOM 816 C CA . ARG A 1 102 ? -6.406 10.332 27.873 1.00 96.56 102 ARG A CA 1
ATOM 817 C C . ARG A 1 102 ? -5.543 10.479 26.621 1.00 96.56 102 ARG A C 1
ATOM 819 O O . ARG A 1 102 ? -6.066 10.760 25.551 1.00 96.56 102 ARG A O 1
ATOM 826 N N . ARG A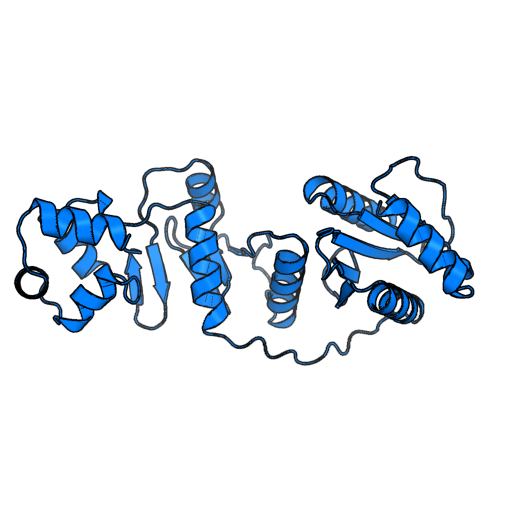 1 103 ? -4.229 10.240 26.744 1.00 97.50 103 ARG A N 1
ATOM 827 C CA . ARG A 1 103 ? -3.294 10.261 25.610 1.00 97.50 103 ARG A CA 1
ATOM 828 C C . ARG A 1 103 ? -3.687 9.249 24.533 1.00 97.50 103 ARG A C 1
ATOM 830 O O . ARG A 1 103 ? -3.608 9.580 23.361 1.00 97.50 103 ARG A O 1
ATOM 837 N N . ALA A 1 104 ? -4.117 8.048 24.923 1.00 96.75 104 ALA A N 1
ATOM 838 C CA . ALA A 1 104 ? -4.558 7.028 23.977 1.00 96.75 104 ALA A CA 1
ATOM 839 C C . ALA A 1 104 ? -5.837 7.446 23.245 1.00 96.75 104 ALA A C 1
ATOM 841 O O . ALA A 1 104 ? -5.865 7.380 22.024 1.00 96.75 104 ALA A O 1
ATOM 842 N N . ALA A 1 105 ? -6.840 7.959 23.964 1.00 97.25 105 ALA A N 1
ATOM 843 C CA . ALA A 1 105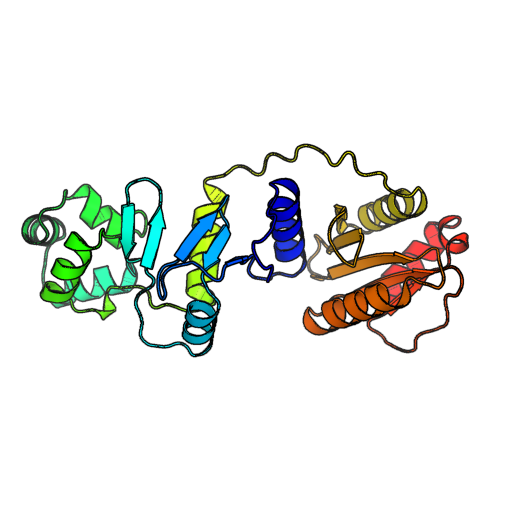 ? -8.070 8.455 23.344 1.00 97.25 105 ALA A CA 1
ATOM 844 C C . ALA A 1 105 ? -7.802 9.616 22.365 1.00 97.25 105 ALA A C 1
ATOM 846 O O . ALA A 1 105 ? -8.306 9.603 21.247 1.00 97.25 105 ALA A O 1
ATOM 847 N N . ILE A 1 106 ? -6.937 10.569 22.738 1.00 97.38 106 ILE A N 1
ATOM 848 C CA . ILE A 1 106 ? -6.474 11.631 21.825 1.00 97.38 106 ILE A CA 1
ATOM 849 C C . ILE A 1 106 ? -5.749 11.026 20.613 1.00 97.38 106 ILE A C 1
ATOM 851 O O . ILE A 1 106 ? -5.950 11.469 19.486 1.00 97.38 106 ILE A O 1
ATOM 855 N N . GLY A 1 107 ? -4.914 10.010 20.835 1.00 97.44 107 GLY A N 1
ATOM 856 C CA . GLY A 1 107 ? -4.202 9.303 19.773 1.00 97.44 107 GLY A CA 1
ATOM 857 C C . GLY A 1 107 ? -5.134 8.582 18.795 1.00 97.44 107 GLY A C 1
ATOM 858 O O . GLY A 1 107 ? -4.817 8.531 17.609 1.00 97.44 107 GLY A O 1
ATOM 859 N N . TYR A 1 108 ? -6.276 8.066 19.258 1.00 97.25 108 TYR A N 1
ATOM 860 C CA . TYR A 1 108 ? -7.310 7.470 18.404 1.00 97.25 108 TYR A CA 1
ATOM 861 C C . TYR A 1 108 ? -7.950 8.521 17.494 1.00 97.25 108 TYR A C 1
ATOM 863 O O . TYR A 1 108 ? -7.974 8.343 16.279 1.00 97.25 108 TYR A O 1
ATOM 871 N N . GLU A 1 109 ? -8.354 9.661 18.058 1.00 95.75 109 GLU A N 1
ATOM 872 C CA . GLU A 1 109 ? -8.962 10.774 17.313 1.00 95.75 109 GLU A CA 1
ATOM 873 C C . GLU A 1 109 ? -7.994 11.431 16.309 1.00 95.75 109 GLU A C 1
ATOM 875 O O . GLU A 1 109 ? -8.411 11.964 15.286 1.00 95.75 109 GLU A O 1
ATOM 880 N N . LYS A 1 110 ? -6.682 11.354 16.564 1.00 95.81 110 LYS A N 1
ATOM 881 C CA . LYS A 1 110 ? -5.632 11.822 15.641 1.00 95.81 110 LYS A CA 1
ATOM 882 C C . LYS A 1 110 ? -5.137 10.758 14.652 1.00 95.81 110 LYS A C 1
ATOM 884 O O . LYS A 1 110 ? -4.319 11.070 13.790 1.00 95.81 110 LYS A O 1
ATOM 889 N N . GLY A 1 111 ? -5.562 9.498 14.783 1.00 93.06 111 GLY A N 1
ATOM 890 C CA . GLY A 1 111 ? -5.071 8.375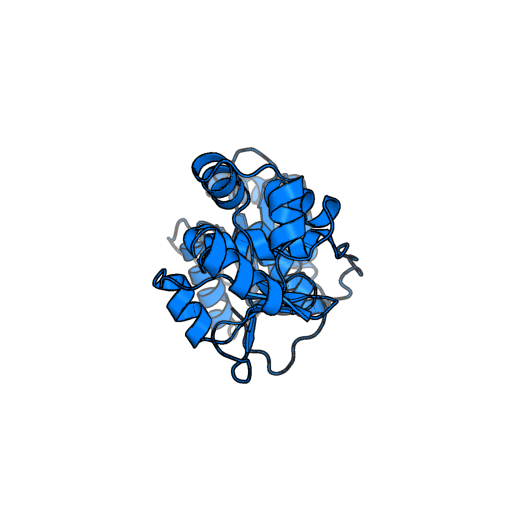 13.967 1.00 93.06 111 GLY A CA 1
ATOM 891 C C . GLY A 1 111 ? -3.631 7.928 14.254 1.00 93.06 111 GLY A C 1
ATOM 892 O O . GLY A 1 111 ? -3.047 7.137 13.502 1.00 93.06 111 GLY A O 1
ATOM 893 N N . GLU A 1 112 ? -3.052 8.403 15.354 1.00 92.88 112 GLU A N 1
ATOM 894 C CA . GLU A 1 112 ? -1.706 8.057 15.816 1.00 92.88 112 GLU A CA 1
ATOM 895 C C . GLU A 1 112 ? -1.679 6.674 16.487 1.00 92.88 112 GLU A C 1
ATOM 897 O O . GLU A 1 112 ? -0.685 5.946 16.390 1.00 92.88 112 GLU A O 1
ATOM 902 N N . MET A 1 113 ? -2.784 6.293 17.134 1.00 93.56 113 MET A N 1
ATOM 903 C CA . MET A 1 113 ? -2.952 5.034 17.860 1.00 93.56 113 MET A CA 1
ATOM 904 C C . MET A 1 113 ? -4.160 4.252 17.338 1.00 93.56 113 MET A C 1
ATOM 906 O O . MET A 1 113 ? -5.082 4.821 16.764 1.00 93.56 113 MET A O 1
ATOM 910 N N . ASP A 1 114 ? -4.145 2.944 17.570 1.00 95.19 114 ASP A N 1
ATOM 911 C CA . ASP A 1 114 ? -5.191 2.001 17.176 1.00 95.19 114 ASP A CA 1
ATOM 912 C C . ASP A 1 114 ? -5.536 1.113 18.392 1.00 95.19 114 ASP A C 1
ATOM 914 O O . ASP A 1 114 ? -4.744 1.019 19.341 1.00 95.19 114 ASP A O 1
ATOM 918 N N . ALA A 1 115 ? -6.729 0.516 18.428 1.00 95.88 115 ALA A N 1
ATOM 919 C CA . ALA A 1 115 ? -7.217 -0.208 19.605 1.00 95.88 115 ALA A CA 1
ATOM 920 C C . ALA A 1 115 ? -6.679 -1.641 19.646 1.00 95.88 115 ALA A C 1
ATOM 922 O O . ALA A 1 115 ? -6.637 -2.312 18.622 1.00 95.88 115 ALA A O 1
ATOM 923 N N . SER A 1 116 ? -6.324 -2.153 20.828 1.00 95.69 116 SER A N 1
ATOM 924 C CA . SER A 1 116 ? -6.180 -3.605 21.010 1.00 95.69 116 SER A CA 1
ATOM 925 C C . SER A 1 116 ? -7.543 -4.288 20.873 1.00 95.69 116 SER A C 1
ATOM 927 O O . SER A 1 116 ? -8.570 -3.640 21.081 1.00 95.69 116 SER A O 1
ATOM 929 N N . ILE A 1 117 ? -7.573 -5.603 20.630 1.00 94.50 117 ILE A N 1
ATOM 930 C CA . ILE A 1 117 ? -8.837 -6.368 20.561 1.00 94.50 117 ILE A CA 1
ATOM 931 C C . ILE A 1 117 ? -9.731 -6.091 21.783 1.00 94.50 117 ILE A C 1
ATOM 933 O O . ILE A 1 117 ? -10.901 -5.739 21.644 1.00 94.50 117 ILE A O 1
ATOM 937 N N . SER A 1 118 ? -9.171 -6.147 22.992 1.00 94.62 118 SER A N 1
ATOM 938 C CA . SER A 1 118 ? -9.921 -5.894 24.230 1.00 94.62 118 SER A CA 1
ATOM 939 C C . SER A 1 118 ? -10.546 -4.495 24.307 1.00 94.62 118 SER A C 1
ATOM 941 O O . SER A 1 118 ? -11.639 -4.346 24.851 1.00 94.62 118 SER A O 1
ATOM 943 N N . ILE A 1 119 ? -9.872 -3.472 23.774 1.00 97.06 119 ILE A N 1
ATOM 944 C CA . ILE A 1 119 ? -10.391 -2.101 23.726 1.00 97.06 119 ILE A CA 1
ATOM 945 C C . ILE A 1 119 ? -11.383 -1.934 22.574 1.00 97.06 119 ILE A C 1
ATOM 947 O O . ILE A 1 119 ? -12.375 -1.232 22.749 1.00 97.06 119 ILE A O 1
ATOM 951 N N . SER A 1 120 ? -11.181 -2.616 21.443 1.00 96.88 120 SER A N 1
ATOM 952 C CA . SER A 1 120 ? -12.104 -2.574 20.304 1.00 96.88 120 SER A CA 1
ATOM 953 C C . SER A 1 120 ? -13.502 -3.070 20.686 1.00 96.88 120 SER A C 1
ATOM 955 O O . SER A 1 120 ? -14.475 -2.367 20.454 1.00 96.88 120 SER A O 1
ATOM 957 N N . LEU A 1 121 ? -13.604 -4.165 21.445 1.00 96.75 121 LEU A N 1
ATOM 958 C CA . LEU A 1 121 ? -14.890 -4.671 21.940 1.00 96.75 121 LEU A CA 1
ATOM 959 C C . LEU A 1 121 ? -15.615 -3.679 22.864 1.00 96.75 121 LEU A C 1
ATOM 961 O O . LEU A 1 121 ? -16.838 -3.699 22.972 1.00 96.75 121 LEU A O 1
ATOM 965 N N . LYS A 1 122 ? -14.876 -2.823 23.583 1.00 97.25 122 LYS A N 1
ATOM 966 C CA . LYS A 1 122 ? -15.482 -1.758 24.399 1.00 97.25 122 LYS A CA 1
ATOM 967 C C . LYS A 1 122 ? -15.902 -0.568 23.547 1.00 97.25 122 LYS A C 1
ATOM 969 O O . LYS A 1 122 ? -16.941 0.017 23.823 1.00 97.25 122 LYS A O 1
ATOM 974 N N . LEU A 1 123 ? -15.091 -0.206 22.553 1.00 97.25 123 LEU A N 1
ATOM 975 C CA . LEU A 1 123 ? -15.412 0.856 21.604 1.00 97.25 123 LEU A CA 1
ATOM 976 C C . LEU A 1 123 ? -16.681 0.531 20.832 1.00 97.25 123 LEU A C 1
ATOM 978 O O . LEU A 1 123 ? -17.581 1.357 20.820 1.00 97.25 123 LEU A O 1
ATOM 982 N N . GLU A 1 124 ? -16.787 -0.687 20.309 1.00 96.44 124 GLU A N 1
ATOM 983 C CA . GLU A 1 124 ? -17.972 -1.171 19.603 1.00 96.44 124 GLU A CA 1
ATOM 984 C C . GLU A 1 124 ? -19.237 -1.029 20.457 1.00 96.44 124 GLU A C 1
ATOM 986 O O . GLU A 1 124 ? -20.236 -0.465 20.025 1.00 96.44 124 GLU A O 1
ATOM 991 N N . LYS A 1 125 ? -19.171 -1.447 21.727 1.00 96.62 125 LYS A N 1
ATOM 992 C CA . LYS A 1 125 ? -20.299 -1.334 22.666 1.00 96.62 125 LYS A CA 1
ATOM 993 C C . LYS A 1 125 ? -20.686 0.104 23.008 1.00 96.62 125 LYS A C 1
ATOM 995 O O . LYS A 1 125 ? -21.832 0.335 23.381 1.00 96.62 125 LYS A O 1
ATOM 1000 N N . LEU A 1 126 ? -19.735 1.037 22.989 1.00 96.00 126 LEU A N 1
ATOM 1001 C CA . LEU A 1 126 ? -19.961 2.423 23.410 1.00 96.00 126 LEU A CA 1
ATOM 1002 C C . LEU A 1 126 ? -20.318 3.348 22.248 1.00 96.00 126 LEU A C 1
ATOM 1004 O O . LEU A 1 126 ? -21.130 4.245 22.439 1.00 96.00 126 LEU A O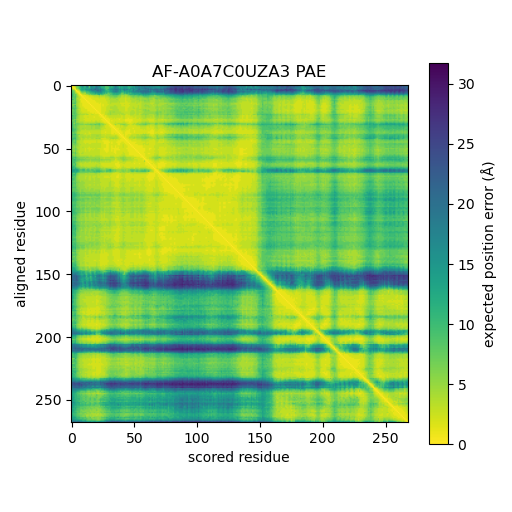 1
ATOM 1008 N N . LEU A 1 127 ? -19.675 3.169 21.096 1.00 96.00 127 LEU A N 1
ATOM 1009 C CA . LEU A 1 127 ? -19.739 4.080 19.956 1.00 96.00 127 LEU A CA 1
ATOM 1010 C C . LEU A 1 127 ? -20.311 3.428 18.689 1.00 96.00 127 LEU A C 1
ATOM 1012 O O . LEU A 1 127 ? -20.659 4.160 17.772 1.00 96.00 127 LEU A O 1
ATOM 1016 N N . GLY A 1 128 ? -20.434 2.099 18.637 1.00 95.12 128 GLY A N 1
ATOM 1017 C CA . GLY A 1 128 ? -20.753 1.356 17.415 1.00 95.12 128 GLY A CA 1
ATOM 1018 C C . GLY A 1 128 ? -19.507 0.832 16.699 1.00 95.12 128 GLY A C 1
ATOM 1019 O O . GLY A 1 128 ? -18.375 1.144 17.070 1.00 95.12 128 GLY A O 1
ATOM 1020 N N . ASP A 1 129 ? -19.711 -0.013 15.691 1.00 93.69 129 ASP A N 1
ATOM 1021 C CA . ASP A 1 129 ? -18.657 -0.650 14.891 1.00 93.69 129 ASP A CA 1
ATOM 1022 C C . ASP A 1 129 ? -18.129 0.251 13.758 1.00 93.69 129 ASP A C 1
ATOM 1024 O O . ASP A 1 129 ? -17.044 0.023 13.219 1.00 93.69 129 ASP A O 1
ATOM 1028 N N . ASP A 1 130 ? -18.859 1.312 13.422 1.00 94.25 130 ASP A N 1
ATOM 1029 C CA . ASP A 1 130 ? -18.507 2.274 12.377 1.00 94.25 130 ASP A CA 1
ATOM 1030 C C . ASP A 1 130 ? -17.294 3.152 12.727 1.00 94.25 130 ASP A C 1
ATOM 1032 O O . ASP A 1 130 ? -16.712 3.801 11.856 1.00 94.25 130 ASP A O 1
ATOM 1036 N N . VAL A 1 131 ? -16.853 3.128 13.988 1.00 96.81 131 VAL A N 1
ATOM 1037 C CA . VAL A 1 131 ? -15.594 3.745 14.434 1.00 96.81 131 VAL A CA 1
ATOM 1038 C C . VAL A 1 131 ? -14.348 3.011 13.933 1.00 96.81 131 VAL A C 1
ATOM 1040 O O . VAL A 1 131 ? -13.238 3.539 14.058 1.00 96.81 131 VAL A O 1
ATOM 1043 N N . PHE A 1 132 ? -14.492 1.800 13.390 1.00 97.56 132 PHE A N 1
ATOM 1044 C CA . PHE A 1 132 ? -13.380 1.029 12.843 1.00 97.56 132 PHE A CA 1
ATOM 1045 C C . PHE A 1 132 ? -13.217 1.255 11.345 1.00 97.56 132 PHE A C 1
ATOM 1047 O O . PHE A 1 132 ? -14.177 1.343 10.584 1.00 97.56 132 PHE A O 1
ATOM 1054 N N . GLU A 1 133 ? -11.960 1.315 10.915 1.00 96.81 133 GLU A N 1
ATOM 1055 C CA . GLU A 1 133 ? -11.631 1.322 9.496 1.00 96.81 133 GLU A CA 1
ATOM 1056 C C . GLU A 1 133 ? -11.965 -0.050 8.906 1.00 96.81 133 GLU A C 1
ATOM 1058 O O . GLU A 1 133 ? -11.551 -1.072 9.459 1.00 96.81 133 GLU A O 1
ATOM 1063 N N . LYS A 1 134 ? -12.692 -0.083 7.788 1.00 96.44 134 LYS A N 1
ATOM 1064 C CA . LYS A 1 134 ? -13.086 -1.335 7.137 1.00 96.44 134 LYS A CA 1
ATOM 1065 C C . LYS A 1 134 ? -11.955 -1.885 6.259 1.00 96.44 134 LYS A C 1
ATOM 1067 O O . LYS A 1 134 ? -11.078 -1.155 5.781 1.00 96.44 134 LYS A O 1
ATOM 1072 N N . LEU A 1 135 ? -11.934 -3.198 6.073 1.00 95.88 135 LEU A N 1
ATOM 1073 C CA . LEU A 1 135 ? -10.963 -3.896 5.244 1.00 95.88 135 LEU A CA 1
ATOM 1074 C C . LEU A 1 135 ? -11.253 -3.616 3.764 1.00 95.88 135 LEU A C 1
ATOM 1076 O O . LEU A 1 135 ? -12.263 -4.044 3.220 1.00 95.88 135 LEU A O 1
ATOM 1080 N N . SER A 1 136 ? -10.330 -2.930 3.096 1.00 95.06 136 SER A N 1
ATOM 1081 C CA . SER A 1 136 ? -10.401 -2.635 1.667 1.00 95.06 136 SER A CA 1
ATOM 1082 C C . SER A 1 136 ? -8.995 -2.537 1.077 1.00 95.06 136 SER A C 1
ATOM 1084 O O . SER A 1 136 ? -7.990 -2.465 1.793 1.00 95.06 136 SER A O 1
ATOM 1086 N N . ILE A 1 137 ? -8.890 -2.503 -0.253 1.00 93.38 137 ILE A N 1
ATOM 1087 C CA . ILE A 1 137 ? -7.599 -2.276 -0.924 1.00 93.38 137 ILE A CA 1
ATOM 1088 C C . ILE A 1 137 ? -7.005 -0.911 -0.550 1.00 93.38 137 ILE A C 1
ATOM 1090 O O . ILE A 1 137 ? -5.785 -0.780 -0.404 1.00 93.38 137 ILE A O 1
ATOM 1094 N N . GLU A 1 138 ? -7.853 0.099 -0.359 1.00 92.25 138 GLU A N 1
ATOM 1095 C CA . GLU A 1 138 ? -7.421 1.430 0.057 1.00 92.25 138 GLU A CA 1
ATOM 1096 C C . GLU A 1 138 ? -6.895 1.430 1.495 1.00 92.25 138 GLU A C 1
ATOM 1098 O O . GLU A 1 138 ? -5.788 1.921 1.743 1.00 92.25 138 GLU A O 1
ATOM 1103 N N . SER A 1 139 ? -7.610 0.804 2.432 1.00 93.31 139 SER A N 1
ATOM 1104 C CA . SER A 1 139 ? -7.171 0.755 3.828 1.00 93.31 139 SER A CA 1
ATOM 1105 C C . SER A 1 139 ? -5.892 -0.077 3.997 1.00 93.31 139 SER A C 1
ATOM 1107 O O . SER A 1 139 ? -4.981 0.330 4.727 1.00 93.31 139 SER A O 1
ATOM 1109 N N . LEU A 1 140 ? -5.722 -1.157 3.220 1.00 93.06 140 LEU A N 1
ATOM 1110 C CA . LEU A 1 140 ? -4.457 -1.901 3.122 1.00 93.06 140 LEU A CA 1
ATOM 1111 C C . LEU A 1 140 ? -3.306 -1.038 2.587 1.00 93.06 140 LEU A C 1
ATOM 1113 O O . LEU A 1 140 ? -2.173 -1.143 3.067 1.00 93.06 140 LEU A O 1
ATOM 1117 N N . LYS A 1 141 ? -3.572 -0.168 1.607 1.00 90.31 141 LYS A N 1
ATOM 1118 C CA . LYS A 1 141 ? -2.573 0.757 1.055 1.00 90.31 141 LYS A CA 1
ATOM 1119 C C . LYS A 1 141 ? -2.127 1.786 2.089 1.00 90.31 141 LYS A C 1
ATOM 1121 O O . LYS A 1 141 ? -0.922 1.995 2.249 1.00 90.31 141 LYS A O 1
ATOM 1126 N N . LEU A 1 142 ? -3.066 2.374 2.827 1.00 89.88 142 LEU A N 1
ATOM 1127 C CA . LEU A 1 142 ? -2.768 3.299 3.923 1.00 89.88 142 LEU A CA 1
ATOM 1128 C C . LEU A 1 142 ? -1.969 2.608 5.038 1.00 89.88 142 LEU A C 1
ATOM 1130 O O . LEU A 1 142 ? -0.978 3.156 5.534 1.00 89.88 142 LEU A O 1
ATOM 1134 N N . LEU A 1 143 ? -2.337 1.370 5.384 1.00 88.88 143 LEU A N 1
ATOM 1135 C CA . LEU A 1 143 ? -1.603 0.561 6.352 1.00 88.88 143 LEU A CA 1
ATOM 1136 C C . LEU A 1 143 ? -0.165 0.295 5.882 1.00 88.88 143 LEU A C 1
ATOM 1138 O O . LEU A 1 143 ? 0.778 0.527 6.639 1.00 88.88 143 LEU A O 1
ATOM 1142 N N . ALA A 1 144 ? 0.028 -0.115 4.626 1.00 86.56 144 ALA A N 1
ATOM 1143 C CA . ALA A 1 144 ? 1.352 -0.355 4.052 1.00 86.56 144 ALA A CA 1
ATOM 1144 C C . ALA A 1 144 ? 2.246 0.898 4.101 1.00 86.56 144 ALA A C 1
ATOM 1146 O O . ALA A 1 144 ? 3.432 0.798 4.422 1.00 86.56 144 ALA A O 1
ATOM 1147 N N . MET A 1 145 ? 1.685 2.087 3.849 1.00 84.25 145 MET A N 1
ATOM 1148 C CA . MET A 1 145 ? 2.409 3.359 3.969 1.00 84.25 145 MET A CA 1
ATOM 1149 C C . MET A 1 145 ? 2.853 3.634 5.415 1.00 84.25 145 MET A C 1
ATOM 1151 O O . MET A 1 145 ? 4.018 3.969 5.642 1.00 84.25 145 MET A O 1
ATOM 1155 N N . LYS A 1 146 ? 1.962 3.431 6.399 1.00 81.88 146 LYS A N 1
ATOM 1156 C CA . LYS A 1 146 ? 2.258 3.594 7.839 1.00 81.88 146 LYS A CA 1
ATOM 1157 C C . LYS A 1 146 ? 3.306 2.593 8.337 1.00 81.88 146 LYS A C 1
ATOM 1159 O O . LYS A 1 146 ? 4.112 2.918 9.208 1.00 81.88 146 LYS A O 1
ATOM 1164 N N . LEU A 1 147 ? 3.290 1.371 7.809 1.00 76.94 147 LEU A N 1
ATOM 1165 C CA . LEU A 1 147 ? 4.252 0.325 8.152 1.00 76.94 147 LEU A CA 1
ATOM 1166 C C . LEU A 1 147 ? 5.623 0.580 7.505 1.00 76.94 147 LEU A C 1
ATOM 1168 O O . LEU A 1 147 ? 6.648 0.367 8.149 1.00 76.94 147 LEU A O 1
ATOM 1172 N N . SER A 1 148 ? 5.644 1.082 6.268 1.00 72.25 148 SER A N 1
ATOM 1173 C CA . SER A 1 148 ? 6.874 1.376 5.525 1.00 72.25 148 SER A CA 1
ATOM 1174 C C . SER A 1 148 ? 7.634 2.588 6.069 1.00 72.25 148 SER A C 1
ATOM 1176 O O . SER A 1 148 ? 8.858 2.570 6.083 1.00 72.25 148 SER A O 1
ATOM 1178 N N . SER A 1 149 ? 6.949 3.632 6.552 1.00 63.91 149 SER A N 1
ATOM 1179 C CA . SER A 1 149 ? 7.609 4.836 7.092 1.00 63.91 149 SER A CA 1
ATOM 1180 C C . SER A 1 149 ? 8.392 4.587 8.386 1.00 63.91 149 SER A C 1
ATOM 1182 O O . SER A 1 149 ? 9.316 5.333 8.700 1.00 63.91 149 SER A O 1
ATOM 1184 N N . LYS A 1 150 ? 8.056 3.524 9.127 1.00 56.97 150 LYS A N 1
ATOM 1185 C CA . LYS A 1 150 ? 8.760 3.112 10.354 1.00 56.97 150 LYS A CA 1
ATOM 1186 C C . LYS A 1 150 ? 10.037 2.315 10.090 1.00 56.97 150 LYS A C 1
ATOM 1188 O O . LYS A 1 150 ? 10.805 2.079 11.021 1.00 56.97 150 LYS A O 1
ATOM 1193 N N . GLU A 1 151 ? 10.261 1.887 8.853 1.00 55.81 151 GLU A N 1
ATOM 1194 C CA . GLU A 1 151 ? 11.424 1.104 8.462 1.00 55.81 151 GLU A CA 1
ATOM 1195 C C . GLU A 1 151 ? 12.169 1.825 7.341 1.00 55.81 151 GLU A C 1
ATOM 1197 O O . GLU A 1 151 ? 11.794 1.758 6.172 1.00 55.81 151 GLU A O 1
ATOM 1202 N N . GLU A 1 152 ? 13.245 2.529 7.698 1.00 44.22 152 GLU A N 1
ATOM 1203 C CA . GLU A 1 152 ? 14.124 3.160 6.717 1.00 44.22 152 GLU A CA 1
ATOM 1204 C C . GLU A 1 152 ? 14.606 2.125 5.692 1.00 44.22 152 GLU A C 1
ATOM 1206 O O . GLU A 1 152 ? 15.227 1.112 6.037 1.00 44.22 152 GLU A O 1
ATOM 1211 N N . LEU A 1 153 ? 14.334 2.402 4.414 1.00 48.47 153 LEU A N 1
ATOM 1212 C CA . LEU A 1 153 ? 14.829 1.637 3.275 1.00 48.47 153 LEU A CA 1
ATOM 1213 C C . LEU A 1 153 ? 16.359 1.741 3.252 1.00 48.47 153 LEU A C 1
ATOM 1215 O O . LEU A 1 153 ? 16.933 2.640 2.637 1.00 48.47 153 LEU A O 1
ATOM 1219 N N . ARG A 1 154 ? 17.050 0.828 3.936 1.00 43.88 154 ARG A N 1
ATOM 1220 C CA . ARG A 1 154 ? 18.500 0.691 3.795 1.00 43.88 154 ARG A CA 1
ATOM 1221 C C . ARG A 1 154 ? 18.772 0.113 2.415 1.00 43.88 154 ARG A C 1
ATOM 1223 O O . ARG A 1 154 ? 18.738 -1.105 2.236 1.00 43.88 154 ARG A O 1
ATOM 1230 N N . ASP A 1 155 ? 19.066 0.982 1.450 1.00 45.44 155 ASP A N 1
ATOM 1231 C CA . ASP A 1 155 ? 19.560 0.577 0.136 1.00 45.44 155 ASP A CA 1
ATOM 1232 C C . ASP A 1 155 ? 20.971 -0.001 0.302 1.00 45.44 155 ASP A C 1
ATOM 1234 O O . ASP A 1 155 ? 21.994 0.657 0.122 1.00 45.44 155 ASP A O 1
ATOM 1238 N N . LYS A 1 156 ? 21.040 -1.269 0.713 1.00 43.88 156 LYS A N 1
ATOM 1239 C CA . LYS A 1 156 ? 22.257 -2.064 0.599 1.00 43.88 156 LYS A CA 1
ATOM 1240 C C . LYS A 1 156 ? 22.446 -2.287 -0.897 1.00 43.88 156 LYS A C 1
ATOM 1242 O O . LYS A 1 156 ? 21.828 -3.189 -1.458 1.00 43.88 156 LYS A O 1
ATOM 1247 N N . GLY A 1 157 ? 23.217 -1.404 -1.534 1.00 46.09 157 GLY A N 1
ATOM 1248 C CA . GLY A 1 157 ? 23.409 -1.355 -2.982 1.00 46.09 157 GLY A CA 1
ATOM 1249 C C . GLY A 1 157 ? 23.469 -2.739 -3.638 1.00 46.09 157 GLY A C 1
ATOM 1250 O O . GLY A 1 157 ? 24.109 -3.672 -3.145 1.00 46.09 157 GLY A O 1
ATOM 1251 N N . CYS A 1 158 ? 22.766 -2.887 -4.759 1.00 46.22 158 CYS A N 1
ATOM 1252 C CA . CYS A 1 158 ? 22.683 -4.151 -5.481 1.00 46.22 158 CYS A CA 1
ATOM 1253 C C . CYS A 1 158 ? 24.049 -4.561 -6.056 1.00 46.22 158 CYS A C 1
ATOM 1255 O O . CYS A 1 158 ? 24.476 -4.032 -7.076 1.00 46.22 158 CYS A O 1
ATOM 1257 N N . LYS A 1 159 ? 24.680 -5.594 -5.482 1.00 48.06 159 LYS A N 1
ATOM 1258 C CA . LYS A 1 159 ? 25.760 -6.367 -6.130 1.00 48.06 159 LYS A CA 1
ATOM 1259 C C . LYS A 1 159 ? 25.187 -7.470 -7.039 1.00 48.06 159 LYS A C 1
ATOM 1261 O O . LYS A 1 159 ? 25.554 -8.634 -6.915 1.00 48.06 159 LYS A O 1
ATOM 1266 N N . ALA A 1 160 ? 24.192 -7.164 -7.877 1.00 54.56 160 ALA A N 1
ATOM 1267 C CA . ALA A 1 160 ? 23.788 -8.107 -8.930 1.00 54.56 160 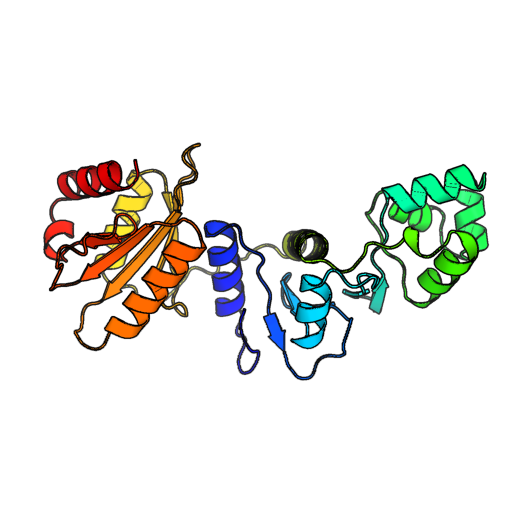ALA A CA 1
ATOM 1268 C C . ALA A 1 160 ? 24.852 -8.116 -10.041 1.00 54.56 160 ALA A C 1
ATOM 1270 O O . ALA A 1 160 ? 25.426 -7.070 -10.334 1.00 54.56 160 ALA A O 1
ATOM 1271 N N . LYS A 1 161 ? 25.083 -9.271 -10.685 1.00 58.47 161 LYS A N 1
ATOM 1272 C CA . LYS A 1 161 ? 25.708 -9.307 -12.017 1.00 58.47 161 LYS A CA 1
ATOM 1273 C C . LYS A 1 161 ? 24.753 -8.586 -12.969 1.00 58.47 161 LYS A C 1
ATOM 1275 O O . LYS A 1 161 ? 23.744 -9.154 -13.367 1.00 58.47 161 LYS A O 1
ATOM 1280 N N . ILE A 1 162 ? 25.019 -7.314 -13.235 1.00 68.94 162 ILE A N 1
ATOM 1281 C CA . ILE A 1 162 ? 24.240 -6.492 -14.161 1.00 68.94 162 ILE A CA 1
ATOM 1282 C C . ILE A 1 162 ? 24.966 -6.536 -15.503 1.00 68.94 162 ILE A C 1
ATOM 1284 O O . ILE A 1 162 ? 26.184 -6.354 -15.542 1.00 68.94 162 ILE A O 1
ATOM 1288 N N . SER A 1 163 ? 24.238 -6.797 -16.587 1.00 76.19 163 SER A N 1
ATOM 1289 C CA . SER A 1 163 ? 24.811 -6.773 -17.932 1.00 76.19 163 SER A CA 1
ATOM 1290 C C . SER A 1 163 ? 25.257 -5.355 -18.311 1.00 76.19 163 SER A C 1
ATOM 1292 O O . SER A 1 163 ? 24.712 -4.354 -17.831 1.00 76.19 163 SER A O 1
ATOM 1294 N N . VAL A 1 164 ? 26.271 -5.247 -19.170 1.00 82.44 164 VAL A N 1
ATOM 1295 C CA . VAL A 1 164 ? 26.821 -3.948 -19.598 1.00 82.44 164 VAL A CA 1
ATOM 1296 C C . VAL A 1 164 ? 25.749 -3.124 -20.320 1.00 82.44 164 VAL A C 1
ATOM 1298 O O . VAL A 1 164 ? 25.677 -1.904 -20.165 1.00 82.44 164 VAL A O 1
ATOM 1301 N N . GLU A 1 165 ? 24.876 -3.799 -21.059 1.00 83.56 165 GLU A N 1
ATOM 1302 C CA . GLU A 1 165 ? 23.740 -3.249 -21.785 1.00 83.56 165 GLU A CA 1
ATOM 1303 C C . GLU A 1 165 ? 22.746 -2.565 -20.843 1.00 83.56 165 GLU A C 1
ATOM 1305 O O . GLU A 1 165 ? 22.360 -1.421 -21.085 1.00 83.56 165 GLU A O 1
ATOM 1310 N N . LEU A 1 166 ? 22.387 -3.210 -19.727 1.00 82.94 166 LEU A N 1
ATOM 1311 C CA . LEU A 1 166 ? 21.489 -2.625 -18.728 1.00 82.94 166 LEU A CA 1
ATOM 1312 C C . LEU A 1 166 ? 22.107 -1.413 -18.031 1.00 82.94 166 LEU A C 1
ATOM 1314 O O . LEU A 1 166 ? 21.398 -0.453 -17.734 1.00 82.94 166 LEU A O 1
ATOM 1318 N N . ILE A 1 167 ? 23.421 -1.426 -17.781 1.00 85.94 167 ILE A N 1
ATOM 1319 C CA . ILE A 1 167 ? 24.121 -0.269 -17.203 1.00 85.94 167 ILE A CA 1
ATOM 1320 C C . ILE A 1 167 ? 24.053 0.921 -18.164 1.00 85.94 167 ILE A C 1
ATOM 1322 O O . ILE A 1 167 ? 23.773 2.040 -17.730 1.00 85.94 167 ILE A O 1
ATOM 1326 N N . LYS A 1 168 ? 24.286 0.694 -19.463 1.00 87.06 168 LYS A N 1
ATOM 1327 C CA . LYS A 1 168 ? 24.163 1.737 -20.493 1.00 87.06 168 LYS A CA 1
ATOM 1328 C C . LYS A 1 168 ? 22.732 2.252 -20.592 1.00 87.06 168 LYS A C 1
ATOM 1330 O O . LYS A 1 168 ? 22.518 3.457 -20.511 1.00 87.06 168 LYS A O 1
ATOM 1335 N N . LEU A 1 169 ? 21.755 1.350 -20.678 1.00 87.69 169 LEU A N 1
ATOM 1336 C CA . LEU A 1 169 ? 20.343 1.715 -20.735 1.00 87.69 169 LEU A CA 1
ATOM 1337 C C . LEU A 1 169 ? 19.929 2.544 -19.515 1.00 87.69 169 LEU A C 1
ATOM 1339 O O . LEU A 1 169 ? 19.292 3.581 -19.668 1.00 87.69 169 LEU A O 1
ATOM 1343 N N . ARG A 1 170 ? 20.349 2.143 -18.310 1.00 89.12 170 ARG A N 1
ATOM 1344 C CA . ARG A 1 170 ? 20.106 2.913 -17.088 1.00 89.12 170 ARG A CA 1
ATOM 1345 C C . ARG A 1 170 ? 20.641 4.341 -17.205 1.00 89.12 170 ARG A C 1
ATOM 1347 O O . ARG A 1 170 ? 19.901 5.266 -16.900 1.00 89.12 170 ARG A O 1
ATOM 1354 N N . LYS A 1 171 ? 21.883 4.529 -17.669 1.00 89.25 171 LYS A N 1
ATOM 1355 C CA . LYS A 1 171 ? 22.472 5.870 -17.849 1.00 89.25 171 LYS A CA 1
ATOM 1356 C C . LYS A 1 171 ? 21.658 6.729 -18.818 1.00 89.25 171 LYS A C 1
ATOM 1358 O O . LYS A 1 171 ? 21.454 7.910 -18.560 1.00 89.25 171 LYS A O 1
ATOM 1363 N N . ILE A 1 172 ? 21.181 6.139 -19.912 1.00 90.06 172 ILE A N 1
ATOM 1364 C CA . ILE A 1 172 ? 20.323 6.821 -20.892 1.00 90.06 172 ILE A CA 1
ATOM 1365 C C . ILE A 1 172 ? 18.995 7.234 -20.244 1.00 90.06 172 ILE A C 1
ATOM 1367 O O . ILE A 1 172 ? 18.572 8.379 -20.368 1.00 90.06 172 ILE A O 1
ATOM 1371 N N . MET A 1 173 ? 18.363 6.330 -19.494 1.00 90.38 173 MET A N 1
ATOM 1372 C CA . MET A 1 173 ? 17.125 6.622 -18.770 1.00 90.38 173 MET A CA 1
ATOM 1373 C C . MET A 1 173 ? 17.328 7.695 -17.686 1.00 90.38 173 MET A C 1
ATOM 1375 O O . MET A 1 173 ? 16.475 8.566 -17.533 1.00 90.38 173 MET A O 1
ATOM 1379 N N . ASP A 1 174 ? 18.455 7.674 -16.964 1.00 89.44 174 ASP A N 1
ATOM 1380 C CA . ASP A 1 174 ? 18.830 8.713 -15.992 1.00 89.44 174 ASP A CA 1
ATOM 1381 C C . ASP A 1 174 ? 18.925 10.090 -16.687 1.00 89.44 174 ASP A C 1
ATOM 1383 O O . ASP A 1 174 ? 18.329 11.059 -16.214 1.00 89.44 174 ASP A O 1
ATOM 1387 N N . LYS A 1 175 ? 19.582 10.176 -17.858 1.00 90.00 175 LYS A N 1
ATOM 1388 C CA . LYS A 1 175 ? 19.660 11.409 -18.674 1.00 90.00 175 LYS A CA 1
ATOM 1389 C C . LYS A 1 175 ? 18.291 11.898 -19.161 1.00 90.00 175 LYS A C 1
ATOM 1391 O O . LYS A 1 175 ? 18.075 13.100 -19.264 1.00 90.00 175 LYS A O 1
ATOM 1396 N N . LEU A 1 176 ? 17.352 10.985 -19.416 1.00 89.25 176 LEU A N 1
ATOM 1397 C CA . LEU A 1 176 ? 15.960 11.301 -19.767 1.00 89.25 176 LEU A CA 1
ATOM 1398 C C . LEU A 1 176 ? 15.099 11.721 -18.554 1.00 89.25 176 LEU A C 1
ATOM 1400 O O . LEU A 1 176 ? 13.891 11.935 -18.697 1.00 89.25 176 LEU A O 1
ATOM 1404 N N . GLY A 1 177 ? 15.694 11.836 -17.361 1.00 89.12 177 GLY A N 1
ATOM 1405 C CA . GLY A 1 177 ? 15.017 12.284 -16.143 1.00 89.12 177 GLY A CA 1
ATOM 1406 C C . GLY A 1 177 ? 14.183 11.198 -15.460 1.00 89.12 177 GLY A C 1
ATOM 1407 O O . GLY A 1 177 ? 13.210 11.503 -14.760 1.00 89.12 177 GLY A O 1
ATOM 1408 N N . PHE A 1 178 ? 14.519 9.925 -15.676 1.00 90.69 178 PHE A N 1
ATOM 1409 C CA . PHE A 1 178 ? 13.894 8.815 -14.966 1.00 90.69 178 PHE A CA 1
ATOM 1410 C C . PHE A 1 178 ? 14.647 8.477 -13.685 1.00 90.69 178 PHE A C 1
ATOM 1412 O O . PHE A 1 178 ? 15.872 8.424 -13.652 1.00 90.69 178 PHE A O 1
ATOM 1419 N N . LYS A 1 179 ? 13.892 8.146 -12.639 1.00 89.69 179 LYS A N 1
ATOM 1420 C CA . LYS A 1 179 ? 14.406 7.437 -11.474 1.00 89.69 179 LYS A CA 1
ATOM 1421 C C . LYS A 1 179 ? 14.390 5.942 -11.767 1.00 89.69 179 LYS A C 1
ATOM 1423 O O . LYS A 1 179 ? 13.332 5.382 -12.049 1.00 89.69 179 LYS A O 1
ATOM 1428 N N . ASN A 1 180 ? 15.556 5.312 -11.691 1.00 88.62 180 ASN A N 1
ATOM 1429 C CA . ASN A 1 180 ? 15.780 3.942 -12.141 1.00 88.62 180 ASN A CA 1
ATOM 1430 C C . ASN A 1 180 ? 16.000 2.966 -10.978 1.00 88.62 180 ASN A C 1
ATOM 1432 O O . ASN A 1 180 ? 16.778 3.240 -10.064 1.00 88.62 180 ASN A O 1
ATOM 1436 N N . TYR A 1 181 ? 15.374 1.791 -11.056 1.00 88.88 181 TYR A N 1
ATOM 1437 C CA . TYR A 1 181 ? 15.522 0.701 -10.096 1.00 88.88 181 TYR A CA 1
ATOM 1438 C C . TYR A 1 181 ? 15.919 -0.588 -10.811 1.00 88.88 181 TYR A C 1
ATOM 1440 O O . TYR A 1 181 ? 15.181 -1.088 -11.655 1.00 88.88 181 TYR A O 1
ATOM 1448 N N . ILE A 1 182 ? 17.081 -1.133 -10.454 1.00 87.31 182 ILE A N 1
ATOM 1449 C CA . ILE A 1 182 ? 17.557 -2.416 -10.980 1.00 87.31 182 ILE A CA 1
ATOM 1450 C C . ILE A 1 182 ? 16.954 -3.549 -10.154 1.00 87.31 182 ILE A C 1
ATOM 1452 O O . ILE A 1 182 ? 16.971 -3.498 -8.921 1.00 87.31 182 ILE A O 1
ATOM 1456 N N . LEU A 1 183 ? 16.458 -4.572 -10.842 1.00 85.62 183 LEU A N 1
ATOM 1457 C CA . LEU A 1 183 ? 15.758 -5.715 -10.270 1.00 85.62 183 LEU A CA 1
ATOM 1458 C C . LEU A 1 183 ? 16.462 -7.005 -10.684 1.00 85.62 183 LEU A C 1
ATOM 1460 O O . LEU A 1 183 ? 16.951 -7.129 -11.804 1.00 85.62 183 LEU A O 1
ATOM 1464 N N . SER A 1 184 ? 16.528 -7.966 -9.768 1.00 80.56 184 SER A N 1
ATOM 1465 C CA . SER A 1 184 ? 17.221 -9.241 -9.984 1.00 80.56 184 SER A CA 1
ATOM 1466 C C . SER A 1 184 ? 16.314 -10.460 -9.841 1.00 80.56 184 SER A C 1
ATOM 1468 O O . SER A 1 184 ? 16.720 -11.567 -10.190 1.00 80.56 184 SER A O 1
ATOM 1470 N N . LYS A 1 185 ? 15.102 -10.276 -9.304 1.00 77.75 185 LYS A N 1
ATOM 1471 C CA . LYS A 1 185 ? 14.112 -11.336 -9.060 1.00 77.75 185 LYS A CA 1
ATOM 1472 C C . LYS A 1 185 ? 12.756 -11.030 -9.708 1.00 77.75 185 LYS A C 1
ATOM 1474 O O . LYS A 1 185 ? 11.720 -11.420 -9.169 1.00 77.75 185 LYS A O 1
ATOM 1479 N N . SER A 1 186 ? 12.779 -10.320 -10.834 1.00 81.38 186 SER A N 1
ATOM 1480 C CA . SER A 1 186 ? 11.614 -9.864 -11.596 1.00 81.38 186 SER A CA 1
ATOM 1481 C C . SER A 1 186 ? 11.762 -10.260 -13.073 1.00 81.38 186 SER A C 1
ATOM 1483 O O . SER A 1 186 ? 12.898 -10.292 -13.551 1.00 81.38 186 SER A O 1
ATOM 1485 N N . PRO A 1 187 ? 10.655 -10.515 -13.803 1.00 83.25 187 PRO A N 1
ATOM 1486 C CA . PRO A 1 187 ? 10.685 -10.780 -15.247 1.00 83.25 187 PRO A CA 1
ATOM 1487 C C . PRO A 1 187 ? 11.289 -9.624 -16.058 1.00 83.25 187 PRO A C 1
ATOM 1489 O O . PRO A 1 187 ? 11.779 -9.837 -17.157 1.00 83.25 187 PRO A O 1
ATOM 1492 N N . PHE A 1 188 ? 11.322 -8.409 -15.514 1.00 88.38 188 PHE A N 1
ATOM 1493 C CA . PHE A 1 188 ? 12.043 -7.258 -16.062 1.00 88.38 188 PHE A CA 1
ATOM 1494 C C . PHE A 1 188 ? 13.163 -6.836 -15.108 1.00 88.38 188 PHE A C 1
ATOM 1496 O O . PHE A 1 188 ? 13.027 -6.920 -13.887 1.00 88.38 188 PHE A O 1
ATOM 1503 N N . GLN A 1 189 ? 14.272 -6.356 -15.664 1.00 89.69 189 GLN A N 1
ATOM 1504 C CA . GLN A 1 189 ? 15.512 -6.098 -14.920 1.00 89.69 189 GLN A CA 1
ATOM 1505 C C . GLN A 1 189 ? 15.681 -4.626 -14.529 1.00 89.69 189 GLN A C 1
ATOM 1507 O O . GLN A 1 189 ? 16.519 -4.294 -13.688 1.00 89.69 189 GLN A O 1
ATOM 1512 N N . LEU A 1 190 ? 14.892 -3.734 -15.126 1.00 90.25 190 LEU A N 1
ATOM 1513 C CA . LEU A 1 190 ? 14.913 -2.306 -14.847 1.00 90.25 190 LEU A CA 1
ATOM 1514 C C . LEU A 1 190 ? 13.474 -1.782 -14.781 1.00 90.25 190 LEU A C 1
ATOM 1516 O O . LEU A 1 190 ? 12.676 -2.029 -15.678 1.00 90.25 190 LEU A O 1
ATOM 1520 N N . ALA A 1 191 ? 13.145 -1.061 -13.715 1.00 91.88 191 ALA A N 1
ATOM 1521 C CA . ALA A 1 191 ? 11.886 -0.338 -13.575 1.00 91.88 191 ALA A CA 1
ATOM 1522 C C . ALA A 1 191 ? 12.185 1.149 -13.376 1.00 91.88 191 ALA A C 1
ATOM 1524 O O . ALA A 1 191 ? 12.958 1.524 -12.491 1.00 91.88 191 ALA A O 1
ATOM 1525 N N . SER A 1 192 ? 11.575 1.991 -14.200 1.00 91.94 192 SER A N 1
ATOM 1526 C CA . SER A 1 192 ? 11.911 3.406 -14.310 1.00 91.94 192 SER A CA 1
ATOM 1527 C C . SER A 1 192 ? 10.654 4.260 -14.216 1.00 91.94 192 SER A C 1
ATOM 1529 O O . SER A 1 192 ? 9.678 4.008 -14.919 1.00 91.94 192 SER A O 1
ATOM 1531 N N . LYS A 1 193 ? 10.685 5.305 -13.383 1.00 90.69 193 LYS A N 1
ATOM 1532 C CA . LYS A 1 193 ? 9.595 6.286 -13.255 1.00 90.69 193 LYS A CA 1
ATOM 1533 C C . LYS A 1 193 ? 10.105 7.679 -13.593 1.00 90.69 193 LYS A C 1
ATOM 1535 O O . LYS A 1 193 ? 11.101 8.117 -13.017 1.00 90.69 193 LYS A O 1
ATOM 1540 N N . LYS A 1 194 ? 9.445 8.377 -14.517 1.00 89.00 194 LYS A N 1
ATOM 1541 C CA . LYS A 1 194 ? 9.810 9.750 -14.879 1.00 89.00 194 LYS A CA 1
ATOM 1542 C C . LYS A 1 194 ? 9.499 10.676 -13.707 1.00 89.00 194 LYS A C 1
ATOM 1544 O O . LYS A 1 194 ? 8.403 10.629 -13.157 1.00 89.00 194 LYS A O 1
ATOM 1549 N N . VAL A 1 195 ? 10.477 11.491 -13.312 1.00 80.38 195 VAL A N 1
ATOM 1550 C CA . VAL A 1 195 ? 10.342 12.400 -12.157 1.00 80.38 195 VAL A CA 1
ATOM 1551 C C . VAL A 1 195 ? 9.480 13.624 -12.505 1.00 80.38 195 VAL A C 1
ATOM 1553 O O . VAL A 1 195 ? 8.885 14.239 -11.627 1.00 80.38 195 VAL A O 1
ATOM 1556 N N . SER A 1 196 ? 9.378 13.952 -13.795 1.00 75.62 196 SER A N 1
ATOM 1557 C CA . SER A 1 196 ? 8.554 15.045 -14.326 1.00 75.62 196 SER A CA 1
ATOM 1558 C C . SER A 1 196 ? 7.050 14.712 -14.350 1.00 75.62 196 SER A C 1
ATOM 1560 O O . SER A 1 196 ? 6.650 13.553 -14.232 1.00 75.62 196 SER A O 1
ATOM 1562 N N . PHE A 1 197 ? 6.215 15.730 -14.587 1.00 63.69 197 PHE A N 1
ATOM 1563 C CA . PHE A 1 197 ? 4.746 15.677 -14.591 1.00 63.69 197 PHE A CA 1
ATOM 1564 C C . PHE A 1 197 ? 4.152 14.577 -15.483 1.00 63.69 197 PHE A C 1
ATOM 1566 O O . PHE A 1 197 ? 3.093 14.044 -15.179 1.00 63.69 197 PHE A O 1
ATOM 1573 N N . SER A 1 198 ? 4.865 14.177 -16.541 1.00 65.19 198 SER A N 1
ATOM 1574 C CA . SER A 1 198 ? 4.434 13.156 -17.508 1.00 65.19 198 SER A CA 1
ATOM 1575 C C . SER A 1 198 ? 4.103 11.767 -16.926 1.00 65.19 198 SER A C 1
ATOM 1577 O O . SER A 1 198 ? 3.631 10.936 -17.681 1.00 65.19 198 SER A O 1
ATOM 1579 N N . ARG A 1 199 ? 4.379 11.467 -15.641 1.00 73.81 199 ARG A N 1
ATOM 1580 C CA . ARG A 1 199 ? 4.132 10.170 -14.948 1.00 73.81 199 ARG A CA 1
ATOM 1581 C C . ARG A 1 199 ? 4.519 8.891 -15.722 1.00 73.81 199 ARG A C 1
ATOM 1583 O O . ARG A 1 199 ? 4.136 7.793 -15.329 1.00 73.81 199 ARG A O 1
ATOM 1590 N N . ASN A 1 200 ? 5.333 9.009 -16.773 1.00 87.00 200 ASN A N 1
ATOM 1591 C CA . ASN A 1 200 ? 5.717 7.890 -17.621 1.00 87.00 200 ASN A CA 1
ATOM 1592 C C . ASN A 1 200 ? 6.469 6.825 -16.820 1.00 87.00 200 ASN A C 1
ATOM 1594 O O . ASN A 1 200 ? 7.437 7.116 -16.108 1.00 87.00 200 ASN A O 1
ATOM 1598 N N . LYS A 1 201 ? 6.037 5.578 -16.991 1.00 91.94 201 LYS A N 1
ATOM 1599 C CA . LYS A 1 201 ? 6.613 4.384 -16.375 1.00 91.94 201 LYS A CA 1
ATOM 1600 C C . LYS A 1 201 ? 7.206 3.510 -17.470 1.00 91.94 201 LYS A C 1
ATOM 1602 O O . LYS A 1 201 ? 6.583 3.328 -18.514 1.00 91.94 201 LYS A O 1
ATOM 1607 N N . VAL A 1 202 ? 8.402 2.978 -17.248 1.00 91.94 202 VAL A N 1
ATOM 1608 C CA . VAL A 1 202 ? 9.071 2.079 -18.195 1.00 91.94 202 VAL A CA 1
ATOM 1609 C C . VAL A 1 202 ? 9.554 0.837 -17.466 1.00 91.94 202 VAL A C 1
ATOM 1611 O O . VAL A 1 202 ? 10.226 0.933 -16.440 1.00 91.94 202 VAL A O 1
ATOM 1614 N N . LEU A 1 203 ? 9.219 -0.327 -18.013 1.00 91.62 203 LEU A N 1
ATOM 1615 C CA . LEU A 1 203 ? 9.726 -1.626 -17.597 1.00 91.62 203 LEU A CA 1
ATOM 1616 C C . LEU A 1 203 ? 10.658 -2.136 -18.683 1.00 91.62 203 LEU A C 1
ATOM 1618 O O . LEU A 1 203 ? 10.243 -2.331 -19.820 1.00 91.62 203 LEU A O 1
ATOM 1622 N N . ALA A 1 204 ? 11.922 -2.315 -18.337 1.00 89.25 204 ALA A N 1
ATOM 1623 C CA . ALA A 1 204 ? 12.971 -2.658 -19.271 1.00 89.25 204 ALA A CA 1
ATOM 1624 C C . ALA A 1 204 ? 13.545 -4.044 -18.984 1.00 89.25 204 ALA A C 1
ATOM 1626 O O . ALA A 1 204 ? 13.807 -4.423 -17.835 1.00 89.25 204 ALA A O 1
ATOM 1627 N N . ARG A 1 205 ? 13.780 -4.781 -20.063 1.00 86.69 205 ARG A N 1
ATOM 1628 C CA . ARG A 1 205 ? 14.357 -6.117 -20.042 1.00 86.69 205 ARG A CA 1
ATOM 1629 C C . ARG A 1 205 ? 15.409 -6.239 -21.135 1.00 86.69 205 ARG A C 1
ATOM 1631 O O . ARG A 1 205 ? 15.179 -5.809 -22.261 1.00 86.69 205 ARG A O 1
ATOM 1638 N N . ALA A 1 206 ? 16.551 -6.823 -20.791 1.00 82.38 206 ALA A N 1
ATOM 1639 C CA . ALA A 1 206 ? 17.555 -7.248 -21.750 1.00 82.38 206 ALA A CA 1
ATOM 1640 C C . ALA A 1 206 ? 17.429 -8.753 -21.963 1.00 82.38 206 ALA A C 1
ATOM 1642 O O . ALA A 1 206 ? 17.839 -9.529 -21.100 1.00 82.38 206 ALA A O 1
ATOM 1643 N N . ALA A 1 207 ? 16.835 -9.121 -23.098 1.00 69.75 207 ALA A N 1
ATOM 1644 C CA . ALA A 1 207 ? 16.719 -10.494 -23.546 1.00 69.75 207 ALA A CA 1
ATOM 1645 C C . ALA A 1 207 ? 17.829 -10.772 -24.572 1.00 69.75 207 ALA A C 1
ATOM 1647 O O . ALA A 1 207 ? 17.770 -10.302 -25.708 1.00 69.75 207 ALA A O 1
ATOM 1648 N N . LEU A 1 208 ? 18.895 -11.457 -24.156 1.00 63.91 208 LEU A N 1
ATOM 1649 C CA . LEU A 1 208 ? 20.073 -11.709 -24.999 1.00 63.91 208 LEU A CA 1
ATOM 1650 C C . LEU A 1 208 ? 20.041 -13.101 -25.650 1.00 63.91 208 LEU A C 1
ATOM 1652 O O . LEU A 1 208 ? 20.916 -13.395 -26.464 1.00 63.91 208 LEU A O 1
ATOM 1656 N N . SER A 1 209 ? 19.052 -13.945 -25.322 1.00 58.47 209 SER A N 1
ATOM 1657 C CA . SER A 1 209 ? 18.897 -15.291 -25.891 1.00 58.47 209 SER A CA 1
ATOM 1658 C C . SER A 1 209 ? 17.466 -15.594 -26.368 1.00 58.47 209 SER A C 1
ATOM 1660 O O . SER A 1 209 ? 16.496 -15.034 -25.870 1.00 58.47 209 SER A O 1
ATOM 1662 N N . GLU A 1 210 ? 17.313 -16.513 -27.331 1.00 52.31 210 GLU A N 1
ATOM 1663 C CA . GLU A 1 210 ? 16.009 -16.879 -27.926 1.00 52.31 210 GLU A CA 1
ATOM 1664 C C . GLU A 1 210 ? 15.061 -17.620 -26.959 1.00 52.31 210 GLU A C 1
ATOM 1666 O O . GLU A 1 210 ? 13.853 -17.658 -27.177 1.00 52.31 210 GLU A O 1
ATOM 1671 N N . LYS A 1 211 ? 15.582 -18.180 -25.857 1.00 52.25 211 LYS A N 1
ATOM 1672 C CA . LYS A 1 211 ? 14.796 -18.924 -24.849 1.00 52.25 211 LYS A CA 1
ATOM 1673 C C . LYS A 1 211 ? 14.069 -18.021 -23.841 1.00 52.25 211 LYS A C 1
ATOM 1675 O O . LYS A 1 211 ? 13.462 -18.519 -22.900 1.00 52.25 211 LYS A O 1
ATOM 1680 N N . GLU A 1 212 ? 14.133 -16.703 -24.015 1.00 62.25 212 GLU A N 1
ATOM 1681 C CA . GLU A 1 212 ? 13.696 -15.704 -23.028 1.00 62.25 212 GLU A CA 1
ATOM 1682 C C . GLU A 1 212 ? 12.314 -15.082 -23.314 1.00 62.25 212 GLU A C 1
ATOM 1684 O O . GLU A 1 212 ? 11.879 -14.188 -22.583 1.00 62.25 212 GLU A O 1
ATOM 1689 N N . GLY A 1 213 ? 11.592 -15.582 -24.325 1.00 69.88 213 GLY A N 1
ATOM 1690 C CA . GLY A 1 213 ? 10.315 -15.016 -24.780 1.00 69.88 213 GLY A CA 1
ATOM 1691 C C . GLY A 1 213 ? 9.178 -15.026 -23.746 1.00 69.88 213 GLY A C 1
ATOM 1692 O O . GLY A 1 213 ? 8.309 -14.156 -23.783 1.00 69.88 213 GLY A O 1
ATOM 1693 N N . GLU A 1 214 ? 9.174 -15.955 -22.785 1.00 78.62 214 GLU A N 1
ATOM 1694 C CA . GLU A 1 214 ? 8.144 -15.992 -21.733 1.00 78.62 214 GLU A CA 1
ATOM 1695 C C . GLU A 1 214 ? 8.207 -14.768 -20.811 1.00 78.62 214 GLU A C 1
ATOM 1697 O O . GLU A 1 214 ? 7.185 -14.146 -20.514 1.00 78.62 214 GLU A O 1
ATOM 1702 N N . GLU A 1 215 ? 9.406 -14.372 -20.386 1.00 81.38 215 GLU A N 1
ATOM 1703 C CA . GLU A 1 215 ? 9.589 -13.217 -19.506 1.00 81.38 215 GLU A CA 1
ATOM 1704 C C . GLU A 1 215 ? 9.367 -11.888 -20.248 1.00 81.38 215 GLU A C 1
ATOM 1706 O O . GLU A 1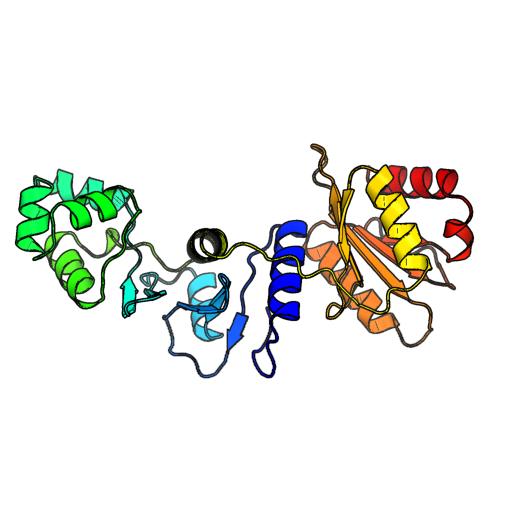 215 ? 8.888 -10.922 -19.642 1.00 81.38 215 GLU A O 1
ATOM 1711 N N . ASP A 1 216 ? 9.628 -11.846 -21.560 1.00 84.25 216 ASP A N 1
ATOM 1712 C CA . ASP A 1 216 ? 9.230 -10.733 -22.428 1.00 84.25 216 ASP A CA 1
ATOM 1713 C C . ASP A 1 216 ? 7.703 -10.597 -22.441 1.00 84.25 216 ASP A C 1
ATOM 1715 O O . ASP A 1 216 ? 7.173 -9.521 -22.157 1.00 84.25 216 ASP A O 1
ATOM 1719 N N . MET A 1 217 ? 6.975 -11.696 -22.673 1.00 83.75 217 MET A N 1
ATOM 1720 C CA . MET A 1 217 ? 5.508 -11.707 -22.637 1.00 83.75 217 MET A CA 1
ATOM 1721 C C . MET A 1 217 ? 4.954 -11.269 -21.280 1.00 83.75 217 MET A C 1
ATOM 1723 O O . MET A 1 217 ? 3.993 -10.497 -21.226 1.00 83.75 217 MET A O 1
ATOM 1727 N N . ILE A 1 218 ? 5.554 -11.719 -20.175 1.00 87.81 218 ILE A N 1
ATOM 1728 C CA . ILE A 1 218 ? 5.154 -11.281 -18.833 1.00 87.81 218 ILE A CA 1
ATOM 1729 C C . ILE A 1 218 ? 5.415 -9.779 -18.669 1.00 87.81 218 ILE A C 1
ATOM 1731 O O . ILE A 1 218 ? 4.528 -9.056 -18.218 1.00 87.81 218 ILE A O 1
ATOM 1735 N N . THR A 1 219 ? 6.586 -9.287 -19.083 1.00 89.19 219 THR A N 1
ATOM 1736 C CA . THR A 1 219 ? 6.933 -7.857 -19.027 1.00 89.19 219 THR A CA 1
ATOM 1737 C C . THR A 1 219 ? 5.931 -7.013 -19.811 1.00 89.19 219 THR A C 1
ATOM 1739 O O . THR A 1 219 ? 5.452 -5.999 -19.306 1.00 89.19 219 THR A O 1
ATOM 1742 N N . LEU A 1 220 ? 5.549 -7.464 -21.007 1.00 88.94 220 LEU A N 1
ATOM 1743 C CA . LEU A 1 220 ? 4.536 -6.827 -21.845 1.00 88.94 220 LEU A CA 1
ATOM 1744 C C . LEU A 1 220 ? 3.168 -6.773 -21.164 1.00 88.94 220 LEU A C 1
ATOM 1746 O O . LEU A 1 220 ? 2.536 -5.717 -21.132 1.00 88.94 220 LEU A O 1
ATOM 1750 N N . ARG A 1 221 ? 2.709 -7.893 -20.597 1.00 89.31 221 ARG A N 1
ATOM 1751 C CA . ARG A 1 221 ? 1.424 -7.960 -19.884 1.00 89.31 221 ARG A CA 1
ATOM 1752 C C . ARG A 1 221 ? 1.409 -7.030 -18.677 1.00 89.31 221 ARG A C 1
ATOM 1754 O O . ARG A 1 221 ? 0.457 -6.274 -18.510 1.00 89.31 221 ARG A O 1
ATOM 1761 N N . VAL A 1 222 ? 2.473 -7.041 -17.872 1.00 90.44 222 VAL A N 1
ATOM 1762 C CA . VAL A 1 222 ? 2.596 -6.147 -16.713 1.00 90.44 222 VAL A CA 1
ATOM 1763 C C . VAL A 1 222 ? 2.616 -4.688 -17.164 1.00 90.44 222 VAL A C 1
ATOM 1765 O O . VAL A 1 222 ? 1.921 -3.868 -16.570 1.00 90.44 222 VAL A O 1
ATOM 1768 N N . ALA A 1 223 ? 3.352 -4.356 -18.227 1.00 91.25 223 ALA A N 1
ATOM 1769 C CA . ALA A 1 223 ? 3.406 -2.999 -18.759 1.00 91.25 223 ALA A CA 1
ATOM 1770 C C . ALA A 1 223 ? 2.018 -2.503 -19.198 1.00 91.25 223 ALA A C 1
ATOM 1772 O O . ALA A 1 223 ? 1.607 -1.422 -18.785 1.00 91.25 223 ALA A O 1
ATOM 1773 N N . LYS A 1 224 ? 1.251 -3.328 -19.924 1.00 90.19 224 LYS A N 1
ATOM 1774 C CA . LYS A 1 224 ? -0.132 -3.014 -20.324 1.00 90.19 224 LYS A CA 1
ATOM 1775 C C . LYS A 1 224 ? -1.051 -2.775 -19.128 1.00 90.19 224 LYS A C 1
ATOM 1777 O O . LYS A 1 224 ? -1.716 -1.750 -19.075 1.00 90.19 224 LYS A O 1
ATOM 1782 N N . LEU A 1 225 ? -1.054 -3.692 -18.158 1.00 90.50 225 LEU A N 1
ATOM 1783 C CA . LEU A 1 225 ? -1.918 -3.609 -16.971 1.00 90.50 225 LEU A CA 1
ATOM 1784 C C . LEU A 1 225 ? -1.621 -2.394 -16.092 1.00 90.50 225 LEU A C 1
ATOM 1786 O O . LEU A 1 225 ? -2.478 -1.947 -15.341 1.00 90.50 225 LEU A O 1
ATOM 1790 N N . THR A 1 226 ? -0.391 -1.894 -16.150 1.00 89.12 226 THR A N 1
ATOM 1791 C CA . THR A 1 226 ? 0.086 -0.820 -15.279 1.00 89.12 226 THR A CA 1
ATOM 1792 C C . THR A 1 226 ? 0.277 0.487 -16.026 1.00 89.12 226 THR A C 1
ATOM 1794 O O . THR A 1 226 ? 0.913 1.386 -15.479 1.00 89.12 226 THR A O 1
ATOM 1797 N N . GLU A 1 227 ? -0.217 0.599 -17.264 1.00 89.62 227 GLU A N 1
ATOM 1798 C CA . GLU A 1 227 ? -0.056 1.784 -18.118 1.00 89.62 227 GLU A CA 1
ATOM 1799 C C . GLU A 1 227 ? 1.410 2.253 -18.194 1.00 89.62 227 GLU A C 1
ATOM 1801 O O . GLU A 1 227 ? 1.744 3.432 -18.070 1.00 89.62 227 GLU A O 1
ATOM 1806 N N . SER A 1 228 ? 2.316 1.288 -18.331 1.00 91.44 228 SER A N 1
ATOM 1807 C CA . SER A 1 228 ? 3.755 1.492 -18.477 1.00 91.44 228 SER A CA 1
ATOM 1808 C C . SER A 1 228 ? 4.187 1.107 -19.891 1.00 91.44 228 SER A C 1
ATOM 1810 O O . SER A 1 228 ? 3.535 0.301 -20.549 1.00 91.44 228 SER A O 1
ATOM 1812 N N . LYS A 1 229 ? 5.319 1.627 -20.372 1.00 91.50 229 LYS A N 1
ATOM 1813 C CA . LYS A 1 229 ? 5.953 1.126 -21.601 1.00 91.50 229 LYS A CA 1
ATOM 1814 C C . LYS A 1 229 ? 6.870 -0.051 -21.285 1.00 91.50 229 LYS A C 1
ATOM 1816 O O . LYS A 1 229 ? 7.632 -0.004 -20.322 1.00 91.50 229 LYS A O 1
ATOM 1821 N N . ALA A 1 230 ? 6.839 -1.080 -22.117 1.00 91.19 230 ALA A N 1
ATOM 1822 C CA . ALA A 1 230 ? 7.807 -2.163 -22.105 1.00 91.19 230 ALA A CA 1
ATOM 1823 C C . ALA A 1 230 ? 8.954 -1.835 -23.064 1.00 91.19 230 ALA A C 1
ATOM 1825 O O . ALA A 1 230 ? 8.738 -1.605 -24.252 1.00 91.19 230 ALA A O 1
ATOM 1826 N N . LEU A 1 231 ? 10.179 -1.828 -22.560 1.00 90.94 231 LEU A N 1
ATOM 1827 C CA . LEU A 1 231 ? 11.385 -1.640 -23.349 1.00 90.94 231 LEU A CA 1
ATOM 1828 C C . LEU A 1 231 ? 12.124 -2.975 -23.421 1.00 90.94 231 LEU A C 1
ATOM 1830 O O . LEU A 1 231 ? 12.633 -3.470 -22.417 1.00 90.94 231 LEU A O 1
ATOM 1834 N N . LEU A 1 232 ? 12.161 -3.558 -24.615 1.00 88.38 232 LEU A N 1
ATOM 1835 C CA . LEU A 1 232 ? 12.754 -4.869 -24.847 1.00 88.38 232 LEU A CA 1
ATOM 1836 C C . LEU A 1 232 ? 14.054 -4.691 -25.621 1.00 88.38 232 LEU A C 1
ATOM 1838 O O . LEU A 1 232 ? 14.052 -4.240 -26.768 1.00 88.38 232 LEU A O 1
ATOM 1842 N N . LEU A 1 233 ? 15.167 -5.021 -24.976 1.00 85.38 233 LEU A N 1
ATOM 1843 C CA . LEU A 1 233 ? 16.472 -5.047 -25.608 1.00 85.38 233 LEU A CA 1
ATOM 1844 C C . LEU A 1 233 ? 16.742 -6.464 -26.118 1.00 85.38 233 LEU A C 1
ATOM 1846 O O . LEU A 1 233 ? 17.068 -7.336 -25.319 1.00 85.38 233 LEU A O 1
ATOM 1850 N N . THR A 1 234 ? 16.589 -6.673 -27.426 1.00 79.00 234 THR A N 1
ATOM 1851 C CA . THR A 1 234 ? 16.683 -7.990 -28.078 1.00 79.00 234 THR A CA 1
ATOM 1852 C C . THR A 1 234 ? 17.496 -7.917 -29.378 1.00 79.00 234 THR A C 1
ATOM 1854 O O . THR A 1 234 ? 17.362 -6.939 -30.123 1.00 79.00 234 THR A O 1
ATOM 1857 N N . PRO A 1 235 ? 18.346 -8.920 -29.690 1.00 68.75 235 PRO A N 1
ATOM 1858 C CA . PRO A 1 235 ? 19.045 -9.012 -30.975 1.00 68.75 235 PRO A CA 1
ATOM 1859 C C . PRO A 1 235 ? 18.082 -9.033 -32.167 1.00 68.75 235 PRO A C 1
ATOM 1861 O O . PRO A 1 235 ? 18.374 -8.451 -33.211 1.00 68.75 235 PRO A O 1
ATOM 1864 N N . HIS A 1 236 ? 16.909 -9.642 -31.985 1.00 64.25 236 HIS A N 1
ATOM 1865 C CA . HIS A 1 236 ? 15.853 -9.744 -32.985 1.00 64.25 236 HIS A CA 1
ATOM 1866 C C . HIS A 1 236 ? 14.754 -8.736 -32.671 1.00 64.25 236 HIS A C 1
ATOM 1868 O O . HIS A 1 236 ? 13.615 -9.100 -32.382 1.00 64.25 236 HIS A O 1
ATOM 1874 N N . ALA A 1 237 ? 15.103 -7.447 -32.704 1.00 59.03 237 ALA A N 1
ATOM 1875 C CA . ALA A 1 237 ? 14.147 -6.357 -32.559 1.00 59.03 237 ALA A CA 1
ATOM 1876 C C . ALA A 1 237 ? 13.203 -6.318 -33.773 1.00 59.03 237 ALA A C 1
ATOM 1878 O O . ALA A 1 237 ? 13.332 -5.472 -34.655 1.00 59.03 237 ALA A O 1
ATOM 1879 N N . GLN A 1 238 ? 12.251 -7.248 -33.836 1.00 55.75 238 GLN A N 1
ATOM 1880 C CA . GLN A 1 238 ? 11.113 -7.117 -34.730 1.00 55.75 238 GLN A CA 1
ATOM 1881 C C . GLN A 1 238 ? 10.283 -5.918 -34.265 1.00 55.75 238 GLN A C 1
ATOM 1883 O O . GLN A 1 238 ? 10.160 -5.639 -33.063 1.00 55.75 238 GLN A O 1
ATOM 1888 N N . ALA A 1 239 ? 9.745 -5.173 -35.229 1.00 53.84 239 ALA A N 1
ATOM 1889 C CA . ALA A 1 239 ? 8.800 -4.106 -34.959 1.00 53.84 239 ALA A CA 1
ATOM 1890 C C . ALA A 1 239 ? 7.505 -4.742 -34.445 1.00 53.84 239 ALA A C 1
ATOM 1892 O O . ALA A 1 239 ? 6.607 -5.066 -35.210 1.00 53.84 239 ALA A O 1
ATOM 1893 N N . ILE A 1 240 ? 7.426 -4.953 -33.135 1.00 62.09 240 ILE A N 1
ATOM 1894 C CA . ILE A 1 240 ? 6.155 -5.250 -32.492 1.00 62.09 240 ILE A CA 1
ATOM 1895 C C . ILE A 1 240 ? 5.328 -3.969 -32.660 1.00 62.09 240 ILE A C 1
ATOM 1897 O O . ILE A 1 240 ? 5.687 -2.927 -32.107 1.00 62.09 240 ILE A O 1
ATOM 1901 N N . GLU A 1 241 ? 4.252 -4.018 -33.450 1.00 59.19 241 GLU A N 1
ATOM 1902 C CA . GLU A 1 241 ? 3.362 -2.874 -33.747 1.00 59.19 241 GLU A CA 1
ATOM 1903 C C . GLU A 1 241 ? 2.540 -2.397 -32.535 1.00 59.19 241 GLU A C 1
ATOM 1905 O O . GLU A 1 241 ? 1.578 -1.639 -32.645 1.00 59.19 241 GLU A O 1
ATOM 1910 N N . ASP A 1 242 ? 2.933 -2.805 -31.336 1.00 72.00 242 ASP A N 1
ATOM 1911 C CA . ASP A 1 242 ? 2.287 -2.420 -30.103 1.00 72.00 242 ASP A CA 1
ATOM 1912 C C . ASP A 1 242 ? 2.895 -1.108 -29.587 1.00 72.00 242 ASP A C 1
ATOM 1914 O O . ASP A 1 242 ? 4.092 -1.007 -29.306 1.00 72.00 242 ASP A O 1
ATOM 1918 N N . LYS A 1 243 ? 2.052 -0.081 -29.428 1.00 75.69 243 LYS A N 1
ATOM 1919 C CA . LYS A 1 243 ? 2.442 1.237 -28.889 1.00 75.69 243 LYS A CA 1
ATOM 1920 C C . LYS A 1 243 ? 2.996 1.162 -27.464 1.00 75.69 243 LYS A C 1
ATOM 1922 O O . LYS A 1 243 ? 3.639 2.109 -27.005 1.00 75.69 243 LYS A O 1
ATOM 1927 N N . THR A 1 244 ? 2.738 0.067 -26.757 1.00 79.56 244 THR A N 1
ATOM 1928 C CA . THR A 1 244 ? 3.262 -0.217 -25.417 1.00 79.56 244 THR A CA 1
ATOM 1929 C C . THR A 1 244 ? 4.730 -0.629 -25.463 1.00 79.56 244 THR A C 1
ATOM 1931 O O . THR A 1 244 ? 5.400 -0.581 -24.437 1.00 79.56 244 THR A O 1
ATOM 1934 N N . VAL A 1 245 ? 5.248 -1.003 -26.637 1.00 85.69 245 VAL A N 1
ATOM 1935 C CA . VAL A 1 245 ? 6.555 -1.642 -26.788 1.00 85.69 245 VAL A CA 1
ATOM 1936 C C . VAL A 1 245 ? 7.563 -0.730 -27.471 1.00 85.69 245 VAL A C 1
ATOM 1938 O O . VAL A 1 245 ? 7.294 -0.073 -28.480 1.00 85.69 245 VAL A O 1
ATOM 1941 N N . ILE A 1 246 ? 8.766 -0.718 -26.908 1.00 86.50 246 ILE A N 1
ATOM 1942 C CA . ILE A 1 246 ? 9.947 -0.061 -27.448 1.00 86.50 246 ILE A CA 1
ATOM 1943 C C . ILE A 1 246 ? 11.022 -1.136 -27.623 1.00 86.50 246 ILE A C 1
ATOM 1945 O O . ILE A 1 246 ? 11.775 -1.434 -26.697 1.00 86.50 246 ILE A O 1
ATOM 1949 N N . SER A 1 247 ? 11.085 -1.730 -28.816 1.00 84.38 247 SER A N 1
ATOM 1950 C CA . SER A 1 247 ? 12.131 -2.695 -29.172 1.00 84.38 247 SER A CA 1
ATOM 1951 C C . SER A 1 247 ? 13.431 -1.970 -29.522 1.00 84.38 247 SER A C 1
ATOM 1953 O O . SER A 1 247 ? 13.435 -1.038 -30.340 1.00 84.38 247 SER A O 1
ATOM 1955 N N . ILE A 1 248 ? 14.537 -2.392 -28.915 1.00 84.56 248 ILE A N 1
ATOM 1956 C CA . ILE A 1 248 ? 15.872 -1.819 -29.113 1.00 84.56 248 ILE A CA 1
ATOM 1957 C C . ILE A 1 248 ? 16.847 -2.959 -29.393 1.00 84.56 248 ILE A C 1
ATOM 1959 O O . ILE A 1 248 ? 16.933 -3.916 -28.629 1.00 84.56 248 ILE A O 1
ATOM 1963 N N . SER A 1 249 ? 17.614 -2.846 -30.472 1.00 82.06 249 SER A N 1
ATOM 1964 C CA . SER A 1 249 ? 18.723 -3.766 -30.717 1.00 82.06 249 SER A CA 1
ATOM 1965 C C . SER A 1 249 ? 19.943 -3.398 -29.854 1.00 82.06 249 SER A C 1
ATOM 1967 O O . SER A 1 249 ? 20.200 -2.211 -29.631 1.00 82.06 249 SER A O 1
ATOM 1969 N N . PRO A 1 250 ? 20.772 -4.361 -29.406 1.00 80.19 250 PRO A N 1
ATOM 1970 C CA . PRO A 1 250 ? 21.995 -4.059 -28.653 1.00 80.19 250 PRO A CA 1
ATOM 1971 C C . PRO A 1 250 ? 22.948 -3.080 -29.363 1.00 80.19 250 PRO A C 1
ATOM 1973 O O . PRO A 1 250 ? 23.672 -2.331 -28.708 1.00 80.19 250 PRO A O 1
ATOM 1976 N N . ASN A 1 251 ? 22.923 -3.031 -30.700 1.00 81.38 251 ASN A N 1
ATOM 1977 C CA . ASN A 1 251 ? 23.719 -2.094 -31.495 1.00 81.38 251 ASN A CA 1
ATOM 1978 C C . ASN A 1 251 ? 23.275 -0.632 -31.336 1.00 81.38 251 ASN A C 1
ATOM 1980 O O . ASN A 1 251 ? 24.119 0.261 -31.383 1.00 81.38 251 ASN A O 1
ATOM 1984 N N . GLU A 1 252 ? 21.985 -0.378 -31.100 1.00 82.75 252 GLU A N 1
ATOM 1985 C CA . GLU A 1 252 ? 21.457 0.975 -30.873 1.00 82.75 252 GLU A CA 1
ATOM 1986 C C . GLU A 1 252 ? 21.963 1.594 -29.563 1.00 82.75 252 GLU A C 1
ATOM 1988 O O . GLU A 1 252 ? 21.980 2.813 -29.441 1.00 82.75 252 GLU A O 1
ATOM 1993 N N . LEU A 1 253 ? 22.462 0.794 -28.610 1.00 82.69 253 LEU A N 1
ATOM 1994 C CA . LEU A 1 253 ? 23.099 1.308 -27.388 1.00 82.69 253 LEU A CA 1
ATOM 1995 C C . LEU A 1 253 ? 24.435 2.030 -27.645 1.00 82.69 253 LEU A C 1
ATOM 1997 O O . LEU A 1 253 ? 24.991 2.605 -26.710 1.00 82.69 253 LEU A O 1
ATOM 2001 N N . LYS A 1 254 ? 24.999 1.952 -28.860 1.00 82.50 254 LYS A N 1
ATOM 2002 C CA . LYS A 1 254 ? 26.233 2.669 -29.232 1.00 82.50 254 LYS A CA 1
ATOM 2003 C C . LYS A 1 254 ? 25.980 4.146 -29.546 1.00 82.50 254 LYS A C 1
ATOM 2005 O O . LYS A 1 254 ? 26.881 4.954 -29.354 1.00 82.50 254 LYS A O 1
ATOM 2010 N N . ASP A 1 255 ? 24.778 4.482 -30.010 1.00 86.56 255 ASP A N 1
ATOM 2011 C CA . ASP A 1 255 ? 24.375 5.840 -30.382 1.00 86.56 255 ASP A CA 1
ATOM 2012 C C . ASP A 1 255 ? 23.343 6.355 -29.369 1.00 86.56 255 ASP A C 1
ATOM 2014 O O . ASP A 1 255 ? 22.128 6.190 -29.526 1.00 86.56 255 ASP A O 1
ATOM 2018 N N . GLU A 1 256 ? 23.850 6.935 -28.277 1.00 86.25 256 GLU A N 1
ATOM 2019 C CA . GLU A 1 256 ? 23.015 7.393 -27.162 1.00 86.25 256 GLU A CA 1
ATOM 2020 C C . GLU A 1 256 ? 22.006 8.468 -27.593 1.00 86.25 256 GLU A C 1
ATOM 2022 O O . GLU A 1 256 ? 20.863 8.445 -27.137 1.00 86.25 256 GLU A O 1
ATOM 2027 N N . GLU A 1 257 ? 22.384 9.394 -28.481 1.00 85.56 257 GLU A N 1
ATOM 2028 C CA . GLU A 1 257 ? 21.503 10.484 -28.915 1.00 85.56 257 GLU A CA 1
ATOM 2029 C C . GLU A 1 257 ? 20.326 9.975 -29.743 1.00 85.56 257 GLU A C 1
ATOM 2031 O O . GLU A 1 257 ? 19.171 10.340 -29.488 1.00 85.56 257 GLU A O 1
ATOM 2036 N N . LYS A 1 258 ? 20.601 9.107 -30.723 1.00 86.69 258 LYS A N 1
ATOM 2037 C CA . LYS A 1 258 ? 19.556 8.500 -31.550 1.00 86.69 258 LYS A CA 1
ATOM 2038 C C . LYS A 1 258 ? 18.603 7.669 -30.700 1.00 86.69 258 LYS A C 1
ATOM 2040 O O . LYS A 1 258 ? 17.385 7.735 -30.898 1.00 86.69 258 LYS A O 1
ATOM 2045 N N . LEU A 1 259 ? 19.139 6.931 -29.729 1.00 85.94 259 LEU A N 1
ATOM 2046 C CA . LEU A 1 259 ? 18.332 6.117 -28.832 1.00 85.94 259 LEU A CA 1
ATOM 2047 C C . LEU A 1 259 ? 17.468 6.972 -27.895 1.00 85.94 259 LEU A C 1
ATOM 2049 O O . LEU A 1 259 ? 16.278 6.689 -27.747 1.00 85.94 259 LEU A O 1
ATOM 2053 N N . MET A 1 260 ? 18.012 8.055 -27.330 1.00 85.81 260 MET A N 1
ATOM 2054 C CA . MET A 1 260 ? 17.232 9.002 -26.525 1.00 85.81 260 MET A CA 1
ATOM 2055 C C . MET A 1 260 ? 16.068 9.599 -27.316 1.00 85.81 260 MET A C 1
ATOM 2057 O O . MET A 1 260 ? 14.942 9.602 -26.820 1.00 85.81 260 MET A O 1
ATOM 2061 N N . LYS A 1 261 ? 16.301 10.034 -28.563 1.00 85.62 261 LYS A N 1
ATOM 2062 C CA . LYS A 1 261 ? 15.241 10.564 -29.441 1.00 85.62 261 LYS A CA 1
ATOM 2063 C C . LYS A 1 261 ? 14.159 9.519 -29.730 1.00 85.62 261 LYS A C 1
ATOM 2065 O O . LYS A 1 261 ? 12.971 9.833 -29.665 1.00 85.62 261 LYS A O 1
ATOM 2070 N N . LYS A 1 262 ? 14.550 8.270 -30.012 1.00 86.56 262 LYS A N 1
ATOM 2071 C CA . LYS A 1 262 ? 13.614 7.156 -30.253 1.00 86.56 262 LYS A CA 1
ATOM 2072 C C . LYS A 1 262 ? 12.751 6.860 -29.024 1.00 86.56 262 LYS A C 1
ATOM 2074 O O . LYS A 1 262 ? 11.539 6.706 -29.166 1.00 86.56 262 LYS A O 1
ATOM 2079 N N . ILE A 1 263 ? 13.363 6.791 -27.839 1.00 86.38 263 ILE A N 1
ATOM 2080 C CA . ILE A 1 263 ? 12.658 6.545 -26.575 1.00 86.38 263 ILE A CA 1
ATOM 2081 C C . ILE A 1 263 ? 11.711 7.710 -26.266 1.00 86.38 263 ILE A C 1
ATOM 2083 O O . ILE A 1 263 ? 10.538 7.467 -26.001 1.00 86.38 263 ILE A O 1
ATOM 2087 N N . ALA A 1 264 ? 12.172 8.961 -26.371 1.00 84.62 264 ALA A N 1
ATOM 2088 C CA . ALA A 1 264 ? 11.351 10.147 -26.122 1.00 84.62 264 ALA A CA 1
ATOM 2089 C C . ALA A 1 264 ? 10.099 10.184 -27.013 1.00 84.62 264 ALA A C 1
ATOM 2091 O O . ALA A 1 264 ? 8.993 10.276 -26.493 1.00 84.62 264 ALA A O 1
ATOM 2092 N N . ARG A 1 265 ? 10.254 9.973 -28.328 1.00 84.81 265 ARG A N 1
ATOM 2093 C CA . ARG A 1 265 ? 9.137 9.957 -29.290 1.00 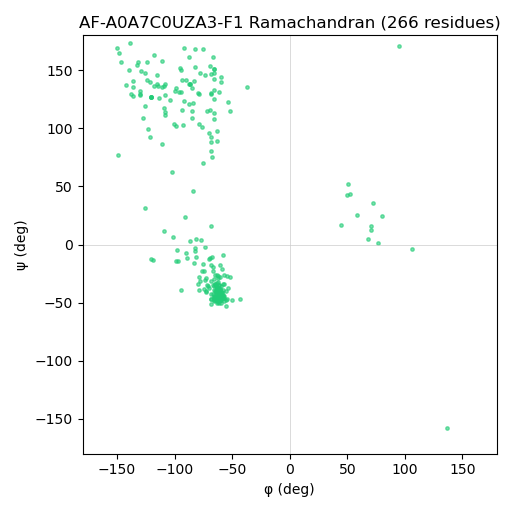84.81 265 ARG A CA 1
ATOM 2094 C C . ARG A 1 265 ? 8.094 8.868 -29.013 1.00 84.81 265 ARG A C 1
ATOM 2096 O O . ARG A 1 265 ? 6.949 8.999 -29.418 1.00 84.81 265 ARG A O 1
ATOM 2103 N N . ARG A 1 266 ? 8.491 7.749 -28.401 1.00 83.38 266 ARG A N 1
ATOM 2104 C CA . ARG A 1 266 ? 7.584 6.633 -28.064 1.00 83.38 266 ARG A CA 1
ATOM 2105 C C . ARG A 1 266 ? 6.936 6.779 -26.682 1.00 83.38 266 ARG A C 1
ATOM 2107 O O . ARG A 1 266 ? 6.053 5.987 -26.348 1.00 83.38 266 ARG A O 1
ATOM 2114 N N . LEU A 1 267 ? 7.424 7.721 -25.876 1.00 79.44 267 LEU A N 1
ATOM 2115 C CA . LEU A 1 267 ? 6.928 8.038 -24.537 1.00 79.44 267 LEU A CA 1
ATOM 2116 C C . LEU A 1 267 ? 5.953 9.225 -24.518 1.00 79.44 267 LEU A C 1
ATOM 2118 O O . LEU A 1 267 ? 5.312 9.427 -23.488 1.00 79.44 267 LEU A O 1
ATOM 2122 N N . GLU A 1 268 ? 5.895 10.000 -25.600 1.00 66.50 268 GLU A N 1
ATOM 2123 C CA . GLU A 1 268 ? 4.814 10.946 -25.923 1.00 66.50 268 GLU A CA 1
ATOM 2124 C C . GLU A 1 268 ? 3.576 10.196 -26.437 1.00 66.50 268 GLU A C 1
ATOM 2126 O O . GLU A 1 268 ? 2.458 10.635 -26.095 1.00 66.50 268 GLU A O 1
#

pLDDT: mean 85.3, std 12.99, range [43.88, 97.81]

Foldseek 3Di:
DEEPPDDDPQVLLLLVVQCVLLVHAREYAYAPDDALEWEDDQLHTYHHPVNVVCQAVQPFHFRWYADVPGIFTQFDLVLLVVLCVVVPHDLCRVCVQLVHDSVQSVCRNVSNDTGDPSSLVSCCVRRNNSRGDGRHSVVSRVSSVVSNVVHPPPCPDDPDPDDPLVVLVVVLLVVVQWDWDADDPALFGIWTFHPDPLRAIEGEHEDEDPVSVVSLVVQLVSLVVSVYAYEYAYCPQDPPVDLSYHYHYSVVSVPSVVVSVSVVVSSD

Solvent-accessible surface area (backbone atoms only — not comparable to full-atom values): 14706 Å² total; per-residue (Å²): 124,45,72,57,92,79,80,48,74,68,57,55,53,45,43,47,54,50,18,64,48,57,74,49,77,53,46,36,33,36,82,93,47,62,76,63,42,35,36,63,58,94,29,26,43,30,32,17,65,67,37,49,50,40,24,73,68,56,44,99,39,63,31,30,34,48,52,98,93,50,55,30,37,39,50,26,22,64,43,40,44,51,41,36,55,76,71,68,48,50,64,60,56,49,10,56,78,65,72,48,52,51,69,53,43,53,22,31,50,70,56,78,38,62,32,41,58,78,48,42,62,48,43,34,75,74,62,38,68,72,28,38,30,53,30,26,65,65,52,52,43,55,49,28,52,63,39,33,73,77,48,80,84,76,80,74,73,83,86,65,94,68,57,71,65,58,55,51,51,49,54,53,41,44,75,73,46,28,52,76,42,82,39,90,91,52,69,34,40,33,43,27,26,36,74,56,91,80,64,47,25,39,41,28,31,78,42,87,56,91,89,45,57,66,36,51,52,50,35,46,51,52,15,61,79,50,75,22,33,22,33,41,34,22,83,77,52,61,85,64,90,46,83,48,50,46,65,35,37,72,72,48,72,75,42,60,68,64,44,50,52,54,53,52,68,64,73,110

Nearest PDB structures (foldseek):
  8tac-assembly2_B  TM=9.401E-01  e=2.634E-03  synthetic construct
  1y7y-assembly1_B  TM=8.742E-01  e=3.145E-03  Aeromonas hydrophila
  2b5a-assembly1_A  TM=7.215E-01  e=9.122E-03  [Bacillus] caldolyticus
  3f51-assembly1_A  TM=6.950E-01  e=8.104E-03  Corynebacterium glutamicum
  9f9s-assembly1_CN  TM=6.352E-01  e=9.720E-02  Saccharomyces cerevisiae

Secondary structure (DSSP, 8-state):
--BSTT--HHHHHHHHHHHHHHT----EE-TTSPTTEEEEETTEEEE-HHHHHHHHTT-S-B-EEEETTEEEEPB-HHHHHHHHHHTT--HHHHHHHHT--HHHHHHHHTTS--EEHHHHHHHHHHH-GGGBPB--HHHHHHHHHHHHTTS------------HHHHHHHHHHHHTTEEEEE-SSSSSSEEEEESSTT--EEEEEE--SGGGHHHHHHHHHHHHHTT-EEEEE-TT------TTEEEE-GGGGG-HHHHHHHHHHHH-

Sequence (268 aa):
IKIAEKLNDRLLEELKKVSNVLEGLPLIIEENLEEDIIYSKRGMPVLNIKTLEKALKEEDLPLIYISKGGVYVKINPQRFKEKREELGYSIGELAYKLGVSRRAAIGYEKGEMDASISISLKLEKLLGDDVFEKLSIESLKLLAMKLSSKEELRDKGCKAKISVELIKLRKIMDKLGFKNYILSKSPFQLASKKVSFSRNKVLARAALSEKEGEEDMITLRVAKLTESKALLLTPHAQAIEDKTVISISPNELKDEEKLMKKIARRLE

Radius of gyration: 23.37 Å; Cα contacts (8 Å, |Δi|>4): 428; chains: 1; bounding box: 50×36×66 Å

Mean predicted aligned error: 8.01 Å